Protein AF-A0A820IQJ7-F1 (afdb_monomer)

Nearest PDB structures (foldseek):
  6wge-assembly1_E  TM=1.404E-01  e=7.363E+00  Homo sapiens

Secondary structure (DSSP, 8-state):
-------------------------HHHHHHHHHHHHHHGGGSHHHHHHHHTTTS---------HHHHHHHHHHHHHHHSS-S---HHHHHHHHHHHHHHHHH-SSEE---SS---TTPPPS-HHHHHHHHHHHHHHHHHH-HHHHTSHHHHHHHHHHHHHHHHHHHTEESSHHHHHHHHHH-HHHHHHHHHHHHTT-

Sequence (198 aa):
MGQNESTTHKNNVIDKSNNNSMDLSPQFYERKLLKRCEHVDFDIDAWYKILQSQTFHTEFISISPTIARAFVNYYQTRYNSKNFLTFNDLKSIQSIQDQLKEQINGSFIRLSSRSPKDGQPLDLETLKKFYYQQLNLLKTNYPNEYDTINGKANIEMTAYCYGQFHSLKVTNEFEALNLILSSERIFLDLLDALYCQE

Solvent-accessible surface area (backbone atoms only — not comparable to full-atom values): 11525 Å² total; per-residue (Å²): 141,82,86,82,84,83,80,82,83,80,81,80,80,78,84,79,81,77,79,74,72,75,81,72,53,71,69,57,50,52,53,52,48,52,56,47,64,77,45,47,76,71,17,47,81,63,42,40,85,78,41,50,92,81,49,76,90,80,87,87,81,89,78,49,72,68,37,42,49,26,47,43,36,46,35,29,35,75,76,64,77,36,76,73,80,47,74,66,31,53,52,38,52,49,56,49,39,59,58,33,55,81,70,43,68,67,36,76,71,61,58,58,83,50,54,41,83,70,24,51,52,76,61,57,64,61,29,49,50,43,18,53,54,43,36,51,53,48,45,72,78,37,49,76,45,46,75,36,76,67,38,32,54,52,46,52,50,51,13,44,52,53,9,48,58,64,50,51,56,22,63,40,28,64,44,47,49,41,20,51,54,50,7,63,66,44,41,53,52,41,52,56,52,54,63,73,71,115

pLDDT: mean 89.23, std 17.2, range [38.31, 98.62]

Structure (mmCIF, N/CA/C/O backbone):
data_AF-A0A820IQJ7-F1
#
_entry.id   AF-A0A820IQJ7-F1
#
loop_
_atom_site.group_PDB
_atom_site.id
_atom_site.type_symbol
_atom_site.label_atom_id
_atom_site.label_alt_id
_atom_site.label_comp_id
_atom_site.label_asym_id
_atom_site.label_entity_id
_atom_site.label_seq_id
_atom_site.pdbx_PDB_ins_code
_atom_site.Cartn_x
_atom_site.Cartn_y
_atom_site.Cartn_z
_atom_site.occupancy
_atom_site.B_iso_or_equiv
_atom_site.auth_seq_id
_atom_site.auth_comp_id
_atom_site.auth_asym_id
_atom_site.auth_atom_id
_atom_site.pdbx_PDB_model_num
ATOM 1 N N . MET A 1 1 ? 34.224 41.058 52.870 1.00 45.69 1 MET A N 1
ATOM 2 C CA . MET A 1 1 ? 34.021 41.424 51.452 1.00 45.69 1 MET A CA 1
ATOM 3 C C . MET A 1 1 ? 33.956 40.135 50.658 1.00 45.69 1 MET A C 1
ATOM 5 O O . MET A 1 1 ? 34.881 39.346 50.770 1.00 45.69 1 MET A O 1
ATOM 9 N N . GLY A 1 2 ? 32.848 39.894 49.964 1.00 43.50 2 GLY A N 1
ATOM 10 C CA . GLY A 1 2 ? 32.584 38.648 49.242 1.00 43.50 2 GLY A CA 1
ATOM 11 C C . GLY A 1 2 ? 31.087 38.365 49.220 1.00 43.50 2 GLY A C 1
ATOM 12 O O . GLY A 1 2 ? 30.612 37.507 49.954 1.00 43.50 2 GLY A O 1
ATOM 13 N N . GLN A 1 3 ? 30.339 39.181 48.474 1.00 39.41 3 GLN A N 1
ATOM 14 C CA . GLN A 1 3 ? 28.920 38.959 48.207 1.00 39.41 3 GLN A CA 1
ATOM 15 C C . GLN A 1 3 ? 28.802 37.855 47.150 1.00 39.41 3 GLN A C 1
ATOM 17 O O . GLN A 1 3 ? 29.336 38.005 46.056 1.00 39.41 3 GLN A O 1
ATOM 22 N N . ASN A 1 4 ? 28.129 36.754 47.489 1.00 41.88 4 ASN A N 1
ATOM 23 C CA . ASN A 1 4 ? 27.710 35.736 46.528 1.00 41.88 4 ASN A CA 1
ATOM 24 C C . ASN A 1 4 ? 26.279 36.060 46.093 1.00 41.88 4 ASN A C 1
ATOM 26 O O . ASN A 1 4 ? 25.346 35.985 46.893 1.00 41.88 4 ASN A O 1
ATOM 30 N N . GLU A 1 5 ? 26.129 36.449 44.831 1.00 41.03 5 GLU A N 1
ATOM 31 C CA . GLU A 1 5 ? 24.845 36.710 44.189 1.00 41.03 5 GLU A 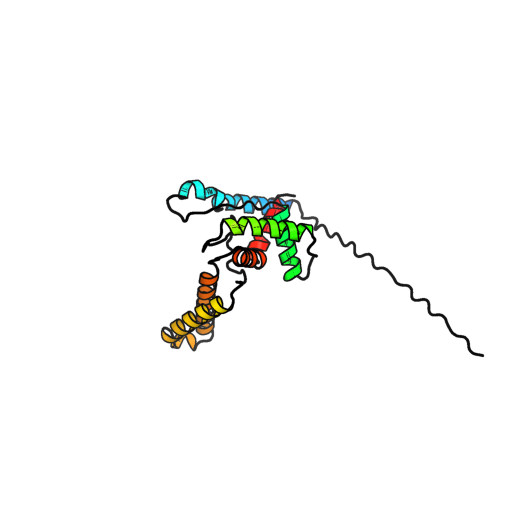CA 1
ATOM 32 C C . GLU A 1 5 ? 24.140 35.388 43.859 1.00 41.03 5 GLU A C 1
ATOM 34 O O . GLU A 1 5 ? 24.650 34.542 43.126 1.00 41.03 5 GLU A O 1
ATOM 39 N N . SER A 1 6 ? 22.947 35.217 44.426 1.00 41.31 6 SER A N 1
ATOM 40 C CA . SER A 1 6 ? 22.040 34.104 44.155 1.00 41.31 6 SER A CA 1
ATOM 41 C C . SER A 1 6 ? 21.248 34.398 42.881 1.00 41.31 6 SER A C 1
ATOM 43 O O . SER A 1 6 ? 20.397 35.289 42.855 1.00 41.31 6 SER A O 1
ATOM 45 N N . THR A 1 7 ? 21.543 33.673 41.802 1.00 43.09 7 THR A N 1
ATOM 46 C CA . THR A 1 7 ? 20.843 33.797 40.518 1.00 43.09 7 THR A CA 1
ATOM 47 C C . THR A 1 7 ? 19.664 32.825 40.475 1.00 43.09 7 THR A C 1
ATOM 49 O O . THR A 1 7 ? 19.810 31.620 40.288 1.00 43.09 7 THR A O 1
ATOM 52 N N . THR A 1 8 ? 18.462 33.361 40.669 1.00 40.81 8 THR A N 1
ATOM 53 C CA . THR A 1 8 ? 17.195 32.623 40.589 1.00 40.81 8 THR A CA 1
ATOM 54 C C . THR A 1 8 ? 16.856 32.303 39.127 1.00 40.81 8 THR A C 1
ATOM 56 O O . THR A 1 8 ? 16.407 33.175 38.382 1.00 40.81 8 THR A O 1
ATOM 59 N N . HIS A 1 9 ? 17.039 31.050 38.700 1.00 41.47 9 HIS A N 1
ATOM 60 C CA . HIS A 1 9 ? 16.531 30.565 37.415 1.00 41.47 9 HIS A CA 1
ATOM 61 C C . HIS A 1 9 ? 15.006 30.391 37.477 1.00 41.47 9 HIS A C 1
ATOM 63 O O . HIS A 1 9 ? 14.487 29.454 38.082 1.00 41.47 9 HIS A O 1
ATOM 69 N N . LYS A 1 10 ? 14.275 31.306 36.831 1.00 42.72 10 LYS A N 1
ATOM 70 C CA . LYS A 1 10 ? 12.849 31.136 36.527 1.00 42.72 10 LYS A CA 1
ATOM 71 C C . LYS A 1 10 ? 12.706 30.159 35.358 1.00 42.72 10 LYS A C 1
ATOM 73 O O . LYS A 1 10 ? 12.925 30.531 34.208 1.00 42.72 10 LYS A O 1
ATOM 78 N N . ASN A 1 11 ? 12.324 28.922 35.660 1.00 40.00 11 ASN A N 1
ATOM 79 C CA . ASN A 1 11 ? 11.867 27.962 34.660 1.00 40.00 11 ASN A CA 1
ATOM 80 C C . ASN A 1 11 ? 10.459 28.356 34.200 1.00 40.00 11 ASN A C 1
ATOM 82 O O . ASN A 1 11 ? 9.473 28.087 34.883 1.00 40.00 11 ASN A O 1
ATOM 86 N N . ASN A 1 12 ? 10.374 29.006 33.039 1.00 38.78 12 ASN A N 1
ATOM 87 C CA . ASN A 1 12 ? 9.120 29.162 32.313 1.00 38.78 12 ASN A CA 1
ATOM 88 C C . ASN A 1 12 ? 8.728 27.801 31.729 1.00 38.78 12 ASN A C 1
ATOM 90 O O . ASN A 1 12 ? 9.296 27.348 30.735 1.00 38.78 12 ASN A O 1
ATOM 94 N N . VAL A 1 13 ? 7.754 27.154 32.363 1.00 42.81 13 VAL A N 1
ATOM 95 C CA . VAL A 1 13 ? 7.026 26.023 31.791 1.00 42.81 13 VAL A CA 1
ATOM 96 C C . VAL A 1 13 ? 6.211 26.571 30.621 1.00 42.81 13 VAL A C 1
ATOM 98 O O . VAL A 1 13 ? 5.221 27.271 30.810 1.00 42.81 13 VAL A O 1
ATOM 101 N N . ILE A 1 14 ? 6.684 26.315 29.403 1.00 42.78 14 ILE A N 1
ATOM 102 C CA . ILE A 1 14 ? 5.935 26.591 28.179 1.00 42.78 14 ILE A CA 1
ATOM 103 C C . ILE A 1 14 ? 4.888 25.486 28.055 1.00 42.78 14 ILE A C 1
ATOM 105 O O . ILE A 1 14 ? 5.199 24.354 27.683 1.00 42.78 14 ILE A O 1
ATOM 109 N N . ASP A 1 15 ? 3.654 25.839 28.385 1.00 43.22 15 ASP A N 1
ATOM 110 C CA . ASP A 1 15 ? 2.466 25.030 28.161 1.00 43.22 15 ASP A CA 1
ATOM 111 C C . ASP A 1 15 ? 2.199 24.955 26.644 1.00 43.22 15 ASP A C 1
ATOM 113 O O . ASP A 1 15 ? 1.773 25.923 26.013 1.00 43.22 15 ASP A O 1
ATOM 117 N N . LYS A 1 16 ? 2.561 23.829 26.015 1.00 43.44 16 LYS A N 1
ATOM 118 C CA . LYS A 1 16 ? 2.297 23.533 24.595 1.00 43.44 16 LYS A CA 1
ATOM 119 C C . LYS A 1 16 ? 1.096 22.597 24.479 1.00 43.44 16 LYS A C 1
ATOM 121 O O . LYS A 1 16 ? 1.216 21.475 23.998 1.00 43.44 16 LYS A O 1
ATOM 126 N N . SER A 1 17 ? -0.077 23.079 24.863 1.00 43.38 17 SER A N 1
ATOM 127 C CA . SER A 1 17 ? -1.359 22.499 24.452 1.00 43.38 17 SER A CA 1
ATOM 128 C C . SER A 1 17 ? -1.831 23.160 23.150 1.00 43.38 17 SER A C 1
ATOM 130 O O . SER A 1 17 ? -2.859 23.823 23.083 1.00 43.38 17 SER A O 1
ATOM 132 N N . ASN A 1 18 ? -1.057 22.982 22.072 1.00 38.31 18 ASN A N 1
ATOM 133 C CA . ASN A 1 18 ? -1.479 23.367 20.722 1.00 38.31 18 ASN A CA 1
ATOM 134 C C . ASN A 1 18 ? -2.433 22.294 20.167 1.00 38.31 18 ASN A C 1
ATOM 136 O O . ASN A 1 18 ? -2.079 21.512 19.285 1.00 38.31 18 ASN A O 1
ATOM 140 N N . ASN A 1 19 ? -3.657 22.261 20.696 1.00 41.72 19 ASN A N 1
ATOM 141 C CA . ASN A 1 19 ? -4.787 21.609 20.042 1.00 41.72 19 ASN A CA 1
ATOM 142 C C . ASN A 1 19 ? -5.219 22.478 18.854 1.00 41.72 19 ASN A C 1
ATOM 144 O O . ASN A 1 19 ? -6.221 23.181 18.906 1.00 41.72 19 ASN A O 1
ATOM 148 N N . ASN A 1 20 ? -4.434 22.440 17.776 1.00 40.97 20 ASN A N 1
ATOM 149 C CA . ASN A 1 20 ? -4.888 22.889 16.465 1.00 40.97 20 ASN A CA 1
ATOM 150 C C . ASN A 1 20 ? -5.888 21.848 15.948 1.00 40.97 20 ASN A C 1
ATOM 152 O O . ASN A 1 20 ? -5.532 20.984 15.146 1.00 40.97 20 ASN A O 1
ATOM 156 N N . SER A 1 21 ? -7.141 21.918 16.402 1.00 50.41 21 SER A N 1
ATOM 157 C CA . SER A 1 21 ? -8.235 21.445 15.562 1.00 50.41 21 SER A CA 1
ATOM 158 C C . SER A 1 21 ? -8.204 22.336 14.325 1.00 50.41 21 SER A C 1
ATOM 160 O O . SER A 1 21 ? -8.546 23.516 14.401 1.00 50.41 21 SER A O 1
ATOM 162 N N . MET A 1 22 ? -7.671 21.825 13.213 1.00 55.81 22 MET A N 1
ATOM 163 C CA . MET A 1 22 ? -7.866 22.471 11.920 1.00 55.81 22 MET A CA 1
ATOM 164 C C . MET A 1 22 ? -9.374 22.573 11.735 1.00 55.81 22 MET A C 1
ATOM 166 O O . MET A 1 22 ? -10.025 21.558 11.512 1.00 55.81 22 MET A O 1
ATOM 170 N N . ASP A 1 23 ? -9.916 23.774 11.900 1.00 62.06 23 ASP A N 1
ATOM 171 C CA . ASP A 1 23 ? -11.323 24.059 11.668 1.00 62.06 23 ASP A CA 1
ATOM 172 C C . ASP A 1 23 ? -11.534 23.969 10.150 1.00 62.06 23 ASP A C 1
ATOM 174 O O . ASP A 1 23 ? -11.292 24.914 9.392 1.00 62.06 23 ASP A O 1
ATOM 178 N N . LEU A 1 24 ? -11.785 22.747 9.674 1.00 77.12 24 LEU A N 1
ATOM 179 C CA . LEU A 1 24 ? -11.974 22.460 8.260 1.00 77.12 24 LEU A CA 1
ATOM 180 C C . LEU A 1 24 ? -13.272 23.137 7.832 1.00 77.12 24 LEU A C 1
ATOM 182 O O . LEU A 1 24 ? -14.322 22.922 8.431 1.00 77.12 24 LEU A O 1
ATOM 186 N N . SER A 1 25 ? -13.213 23.965 6.787 1.00 85.56 25 SER A N 1
ATOM 187 C CA . SER A 1 25 ? -14.412 24.671 6.347 1.00 85.56 25 SER A CA 1
ATOM 188 C C . SER A 1 25 ? -15.483 23.671 5.874 1.00 85.56 25 SER A C 1
ATOM 190 O O . SER A 1 25 ? -15.136 22.658 5.257 1.00 85.56 25 SER A O 1
ATOM 192 N N . PRO A 1 26 ? -16.785 23.948 6.072 1.00 85.56 26 PRO A N 1
ATOM 193 C CA . PRO A 1 26 ? -17.858 23.071 5.597 1.00 85.56 26 PRO A CA 1
ATOM 194 C C . PRO A 1 26 ? -17.746 22.715 4.105 1.00 85.56 26 PRO A C 1
ATOM 196 O O . PRO A 1 26 ? -17.993 21.577 3.711 1.00 85.56 26 PRO A O 1
ATOM 199 N N . GLN A 1 27 ? -17.272 23.653 3.274 1.00 87.69 27 GLN A N 1
ATOM 200 C CA . GLN A 1 27 ? -17.064 23.415 1.840 1.00 87.69 27 GLN A CA 1
ATOM 201 C C . GLN A 1 27 ? -15.962 22.381 1.563 1.00 87.69 27 GLN A C 1
ATOM 203 O O . GLN A 1 27 ? -16.016 21.663 0.564 1.00 87.69 27 GLN A O 1
ATOM 208 N N . PHE A 1 28 ? -14.938 22.299 2.419 1.00 86.94 28 PHE A N 1
ATOM 209 C CA . PHE A 1 28 ? -13.894 21.286 2.287 1.00 86.94 28 PHE A CA 1
ATOM 210 C C . PHE A 1 28 ? -14.455 19.884 2.540 1.00 86.94 28 PHE A C 1
ATOM 212 O O . PHE A 1 28 ? -14.173 18.972 1.757 1.00 86.94 28 PHE A O 1
ATOM 219 N N . TYR A 1 29 ? -15.255 19.734 3.599 1.00 85.38 29 TYR A N 1
ATOM 220 C CA . TYR A 1 29 ? -15.897 18.474 3.966 1.00 85.38 29 TYR A CA 1
ATOM 221 C C . TYR A 1 29 ? -16.863 17.995 2.878 1.00 85.38 29 TYR A C 1
ATOM 223 O O . TYR A 1 29 ? -16.741 16.871 2.393 1.00 85.38 29 TYR A O 1
ATOM 231 N N . GLU A 1 30 ? -17.741 18.878 2.398 1.00 88.50 30 GLU A N 1
ATOM 23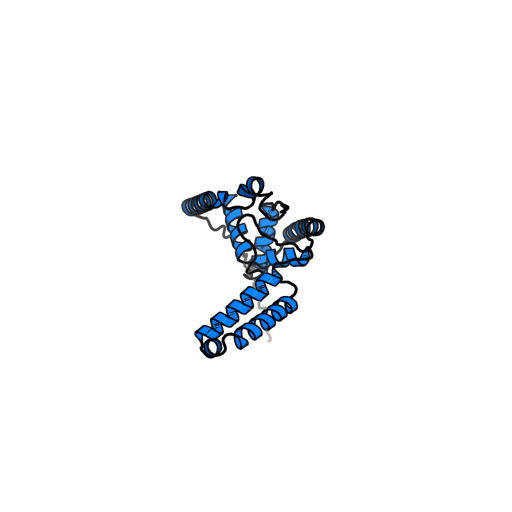2 C CA . GLU A 1 30 ? -18.681 18.567 1.317 1.00 88.50 30 GLU A CA 1
ATOM 233 C C . GLU A 1 30 ? -17.951 18.102 0.048 1.00 88.50 30 GLU A C 1
ATOM 235 O O . GLU A 1 30 ? -18.291 17.074 -0.537 1.00 88.50 30 GLU A O 1
ATOM 240 N N . ARG A 1 31 ? -16.860 18.783 -0.332 1.00 89.12 31 ARG A N 1
ATOM 241 C CA . ARG A 1 31 ? -16.033 18.372 -1.476 1.00 89.12 31 ARG A CA 1
ATOM 242 C C . ARG A 1 31 ? -15.405 16.988 -1.282 1.00 89.12 31 ARG A C 1
ATOM 244 O O . ARG A 1 31 ? -15.258 16.245 -2.252 1.00 89.12 31 ARG A O 1
ATOM 251 N N . LYS A 1 32 ? -14.984 16.645 -0.060 1.00 87.31 32 LYS A N 1
ATOM 252 C CA . LYS A 1 32 ? -14.408 15.327 0.256 1.00 87.31 32 LYS A CA 1
ATOM 253 C C . LYS A 1 32 ? -15.461 14.226 0.180 1.00 87.31 32 LYS A C 1
ATOM 255 O O . LYS A 1 32 ? -15.191 13.201 -0.447 1.00 87.31 32 LYS A O 1
ATOM 260 N N . LEU A 1 33 ? -16.652 14.470 0.724 1.00 87.94 33 LEU A N 1
ATOM 261 C CA . LEU A 1 33 ? -17.782 13.551 0.620 1.00 87.94 33 LEU A CA 1
ATOM 262 C C . LEU A 1 33 ? -18.193 13.312 -0.832 1.00 87.94 33 LEU A C 1
ATOM 264 O O . LEU A 1 33 ? -18.257 12.159 -1.247 1.00 87.94 33 LEU A O 1
ATOM 268 N N . LEU A 1 34 ? -18.387 14.373 -1.624 1.00 90.69 34 LEU A N 1
ATOM 269 C CA . LEU A 1 34 ? -18.754 14.256 -3.040 1.00 90.69 34 LEU A CA 1
ATOM 270 C C . LEU A 1 34 ? -17.743 13.408 -3.812 1.00 90.69 34 LEU A C 1
ATOM 272 O O . LEU A 1 34 ? -18.118 12.455 -4.491 1.00 90.69 34 LEU A O 1
ATOM 276 N N . LYS A 1 35 ? -16.447 13.681 -3.622 1.00 88.31 35 LYS A N 1
ATOM 277 C CA . LYS A 1 35 ? -15.388 12.885 -4.245 1.00 88.31 35 LYS A CA 1
ATOM 278 C C . LYS A 1 35 ? -15.449 11.415 -3.819 1.00 88.31 35 LYS A C 1
ATOM 280 O O . LYS A 1 35 ? -15.205 10.544 -4.645 1.00 88.31 35 LYS A O 1
ATOM 285 N N . ARG A 1 36 ? -15.751 11.110 -2.554 1.00 86.75 36 ARG A N 1
ATOM 286 C CA . ARG A 1 36 ? -15.890 9.720 -2.088 1.00 86.75 36 ARG A CA 1
ATOM 287 C C . ARG A 1 36 ? -17.109 9.041 -2.716 1.00 86.75 36 ARG A C 1
ATOM 289 O O . ARG A 1 36 ? -16.992 7.907 -3.168 1.00 86.75 36 ARG A O 1
ATOM 296 N N . CYS A 1 37 ? -18.238 9.743 -2.808 1.00 89.38 37 CYS A N 1
ATOM 297 C CA . CYS A 1 37 ? -19.448 9.251 -3.465 1.00 89.38 37 CYS A CA 1
ATOM 298 C C . CYS A 1 37 ? -19.216 8.921 -4.945 1.00 89.38 37 CYS A C 1
ATOM 300 O O . CYS A 1 37 ? -19.697 7.897 -5.407 1.00 89.38 37 CYS A O 1
ATOM 302 N N . GLU A 1 38 ? -18.430 9.722 -5.670 1.00 92.12 38 GLU A N 1
ATOM 303 C CA . GLU A 1 38 ? -18.075 9.446 -7.074 1.00 92.12 38 GLU A CA 1
ATOM 304 C C . GLU A 1 38 ? -17.266 8.151 -7.263 1.00 92.12 38 GLU A C 1
ATOM 306 O O . GLU A 1 38 ? -17.244 7.598 -8.361 1.00 92.12 38 GLU A O 1
ATOM 311 N N . HIS A 1 39 ? -16.579 7.676 -6.218 1.00 90.38 39 HIS A N 1
ATOM 312 C CA . HIS A 1 39 ? -15.657 6.541 -6.310 1.00 90.38 39 HIS A CA 1
ATOM 313 C C . HIS A 1 39 ? -16.165 5.262 -5.630 1.00 90.38 39 HIS A C 1
ATOM 315 O O . HIS A 1 39 ? -15.523 4.223 -5.774 1.00 90.38 39 HIS A O 1
ATOM 321 N N . VAL A 1 40 ? -17.300 5.314 -4.923 1.00 91.69 40 VAL A N 1
ATOM 322 C CA . VAL A 1 40 ? -17.797 4.190 -4.108 1.00 91.69 40 VAL A CA 1
ATOM 323 C C . VAL A 1 40 ? -18.052 2.928 -4.935 1.00 91.69 40 VAL A C 1
ATOM 325 O O . VAL A 1 40 ? -17.762 1.827 -4.479 1.00 91.69 40 VAL A O 1
ATOM 328 N N . ASP A 1 41 ? -18.492 3.077 -6.186 1.00 94.00 41 ASP A N 1
ATOM 329 C CA . ASP A 1 41 ? -18.758 1.947 -7.086 1.00 94.00 41 ASP A CA 1
ATOM 330 C C . ASP A 1 41 ? -17.476 1.216 -7.532 1.00 94.00 41 ASP A C 1
ATOM 332 O O . ASP A 1 41 ? -17.533 0.084 -8.017 1.00 94.00 41 ASP A O 1
ATOM 336 N N . PHE A 1 42 ? -16.303 1.836 -7.353 1.00 93.75 42 PHE A N 1
ATOM 337 C CA . PHE A 1 42 ? -15.000 1.245 -7.677 1.00 93.75 42 PHE A CA 1
ATOM 338 C C . PHE A 1 42 ? -14.326 0.566 -6.475 1.00 93.75 42 PHE A C 1
ATOM 340 O O . PHE A 1 42 ? -13.318 -0.133 -6.654 1.00 93.75 42 PHE A O 1
ATOM 347 N N . ASP A 1 43 ? -14.872 0.730 -5.268 1.00 95.38 43 ASP A N 1
ATOM 348 C CA . ASP A 1 43 ? -14.390 0.031 -4.081 1.00 95.38 43 ASP A CA 1
ATOM 349 C C . ASP A 1 43 ? -14.669 -1.469 -4.201 1.00 95.38 43 ASP A C 1
ATOM 351 O O . ASP A 1 43 ? -15.733 -1.894 -4.654 1.00 95.38 43 ASP A O 1
ATOM 355 N N . ILE A 1 44 ? -13.707 -2.297 -3.780 1.00 96.56 44 ILE A N 1
ATOM 356 C CA . ILE A 1 44 ? -13.842 -3.760 -3.883 1.00 96.56 44 ILE A CA 1
ATOM 357 C C . ILE A 1 44 ? -15.089 -4.281 -3.163 1.00 96.56 44 ILE A C 1
ATOM 359 O O . ILE A 1 44 ? -15.739 -5.194 -3.662 1.00 96.56 44 ILE A O 1
ATOM 363 N N . ASP A 1 45 ? -15.487 -3.648 -2.062 1.00 94.44 45 ASP A N 1
ATOM 364 C CA . ASP A 1 45 ? -16.689 -4.010 -1.310 1.00 94.44 45 ASP A CA 1
ATOM 365 C C . ASP A 1 45 ? -17.979 -3.873 -2.140 1.00 94.44 45 ASP A C 1
ATOM 367 O O . ASP A 1 45 ? -18.929 -4.635 -1.936 1.00 94.44 45 ASP A O 1
ATOM 371 N N . ALA A 1 46 ? -18.013 -2.933 -3.094 1.00 95.88 46 ALA A N 1
ATOM 372 C CA . ALA A 1 46 ? -19.182 -2.659 -3.924 1.00 95.88 46 ALA A CA 1
ATOM 373 C C . ALA A 1 46 ? -19.368 -3.712 -5.026 1.00 95.88 46 ALA A C 1
ATOM 375 O O . ALA A 1 46 ? -20.480 -4.197 -5.244 1.00 95.88 46 ALA A O 1
ATOM 376 N N . TRP A 1 47 ? -18.284 -4.108 -5.703 1.00 96.81 47 TRP A N 1
ATOM 377 C CA . TRP A 1 47 ? -18.368 -5.005 -6.862 1.00 96.81 47 TRP A CA 1
ATOM 378 C C . TRP A 1 47 ? -18.009 -6.467 -6.567 1.00 96.81 47 TRP A C 1
ATOM 380 O O . TRP A 1 47 ? -18.371 -7.343 -7.360 1.00 96.81 47 TRP A O 1
ATOM 390 N N . TYR A 1 48 ? -17.342 -6.784 -5.449 1.00 97.88 48 TYR A N 1
ATOM 391 C CA . TYR A 1 48 ? -16.844 -8.143 -5.192 1.00 97.88 48 TYR A CA 1
ATOM 392 C C . TYR A 1 48 ? -17.961 -9.186 -5.176 1.00 97.88 48 TYR A C 1
ATOM 394 O O . TYR A 1 48 ? -17.838 -10.211 -5.836 1.00 97.88 48 TYR A O 1
ATOM 402 N N . LYS A 1 49 ? -19.098 -8.909 -4.524 1.00 96.75 49 LYS A N 1
ATOM 403 C CA . LYS A 1 49 ? -20.234 -9.854 -4.481 1.00 96.75 49 LYS A CA 1
ATOM 404 C C . LYS A 1 49 ? -20.758 -10.232 -5.872 1.00 96.75 49 LYS A C 1
ATOM 406 O O . LYS A 1 49 ? -21.241 -11.346 -6.051 1.00 96.75 49 LYS A O 1
ATOM 411 N N . ILE A 1 50 ? -20.661 -9.322 -6.843 1.00 97.88 50 ILE A N 1
ATOM 412 C CA . ILE A 1 50 ? -21.118 -9.532 -8.224 1.00 97.88 50 ILE A CA 1
ATOM 413 C C . ILE A 1 50 ? -20.072 -10.326 -9.017 1.00 97.88 50 ILE A C 1
ATOM 415 O O . ILE A 1 50 ? -20.423 -11.222 -9.782 1.00 97.88 50 ILE A O 1
ATOM 419 N N . LEU A 1 51 ? -18.787 -10.013 -8.823 1.00 97.69 51 LEU A N 1
ATOM 420 C CA . LEU A 1 51 ? -17.681 -10.551 -9.622 1.00 97.69 51 LEU A CA 1
ATOM 421 C C . LEU A 1 51 ? -16.883 -11.665 -8.931 1.00 97.69 51 LEU A C 1
ATOM 423 O O . LEU A 1 51 ? -15.882 -12.108 -9.486 1.00 97.69 51 LEU A O 1
ATOM 427 N N . GLN A 1 52 ? -17.300 -12.146 -7.755 1.00 97.75 52 GLN A N 1
ATOM 428 C CA . GLN A 1 52 ? -16.532 -13.111 -6.953 1.00 97.75 52 GLN A CA 1
ATOM 429 C C . GLN A 1 52 ? -16.166 -14.398 -7.712 1.00 97.75 52 GLN A C 1
ATOM 431 O O . GLN A 1 52 ? -15.132 -14.994 -7.440 1.00 97.75 52 GLN A O 1
ATOM 436 N N . SER A 1 53 ? -16.978 -14.820 -8.688 1.00 98.00 53 SER A N 1
ATOM 437 C CA . SER A 1 53 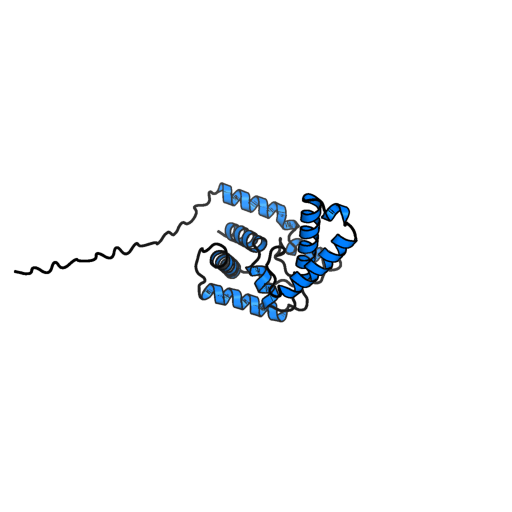? -16.705 -15.999 -9.525 1.00 98.00 53 SER A CA 1
ATOM 438 C C . SER A 1 53 ? -15.713 -15.742 -10.667 1.00 98.00 53 SER A C 1
ATOM 440 O O . SER A 1 53 ? -15.256 -16.691 -11.298 1.00 98.00 53 SER A O 1
ATOM 442 N N . GLN A 1 54 ? -15.397 -14.476 -10.950 1.00 98.00 54 GLN A N 1
ATOM 443 C CA . GLN A 1 54 ? -14.523 -14.026 -12.040 1.00 98.00 54 GLN A CA 1
ATOM 444 C C . GLN A 1 54 ? -13.256 -13.319 -11.535 1.00 98.00 54 GLN A C 1
ATOM 446 O O . GLN A 1 54 ? -12.458 -12.830 -12.330 1.00 98.00 54 GLN A O 1
ATOM 451 N N . THR A 1 55 ? -13.073 -13.237 -10.220 1.00 97.56 55 THR A N 1
ATOM 452 C CA . THR A 1 55 ? -11.950 -12.553 -9.575 1.00 97.56 55 THR A CA 1
ATOM 453 C C . THR A 1 55 ? -11.287 -13.466 -8.546 1.00 97.56 55 THR A C 1
ATOM 455 O O . THR A 1 55 ? -11.725 -14.592 -8.312 1.00 97.56 55 THR A O 1
ATOM 458 N N . PHE A 1 56 ? -10.200 -12.998 -7.941 1.00 95.81 56 PHE A N 1
ATOM 459 C CA . PHE A 1 56 ? -9.501 -13.741 -6.899 1.00 95.81 56 PHE A CA 1
ATOM 460 C C . PHE A 1 56 ? -10.341 -13.826 -5.625 1.00 95.81 56 PHE A C 1
ATOM 462 O O . PHE A 1 56 ? -10.984 -12.852 -5.227 1.00 95.81 56 PHE A O 1
ATOM 469 N N . HIS A 1 57 ? -10.279 -14.979 -4.955 1.00 96.44 57 HIS A N 1
ATOM 470 C CA . HIS A 1 57 ? -10.843 -15.129 -3.620 1.00 96.44 57 HIS A CA 1
ATOM 471 C C . HIS A 1 57 ? -10.285 -14.037 -2.696 1.00 96.44 57 HIS A C 1
ATOM 473 O O . HIS A 1 57 ? -9.074 -13.830 -2.632 1.00 96.44 57 HIS A O 1
ATOM 479 N N . THR A 1 58 ? -11.185 -13.316 -2.035 1.00 96.81 58 THR A N 1
ATOM 480 C CA . THR A 1 58 ? -10.884 -12.173 -1.176 1.00 96.81 58 THR A CA 1
ATOM 481 C C . THR A 1 58 ? -11.643 -12.320 0.138 1.00 96.81 58 THR A C 1
ATOM 483 O O . THR A 1 58 ? -12.856 -12.545 0.141 1.00 96.81 58 THR A O 1
ATOM 486 N N . GLU A 1 59 ? -10.921 -12.157 1.242 1.00 96.00 59 GLU A N 1
ATOM 487 C CA . GLU A 1 59 ? -11.466 -12.052 2.593 1.00 96.00 59 GLU A CA 1
ATOM 488 C C . GLU A 1 59 ? -11.393 -10.597 3.068 1.00 96.00 59 GLU A C 1
ATOM 490 O O . GLU A 1 59 ? -10.515 -9.836 2.655 1.00 96.00 59 GLU A O 1
ATOM 495 N N . PHE A 1 60 ? -12.339 -10.198 3.920 1.00 96.50 60 PHE A N 1
ATOM 496 C CA . PHE A 1 60 ? -12.476 -8.817 4.376 1.00 96.50 60 PHE A CA 1
ATOM 497 C C . PHE A 1 60 ? -12.247 -8.730 5.880 1.00 96.50 60 PHE A C 1
ATOM 499 O O . PHE A 1 60 ? -12.959 -9.356 6.664 1.00 96.50 60 PHE A O 1
ATOM 506 N N . ILE A 1 61 ? -11.296 -7.883 6.274 1.00 96.12 61 ILE A N 1
ATOM 507 C CA . ILE A 1 61 ? -11.070 -7.485 7.664 1.00 96.12 61 ILE A CA 1
ATOM 508 C C . ILE A 1 61 ? -11.580 -6.058 7.824 1.00 96.12 61 ILE A C 1
ATOM 510 O O . ILE A 1 61 ? -11.122 -5.138 7.144 1.00 96.12 61 ILE A O 1
ATOM 514 N N . SER A 1 62 ? -12.539 -5.857 8.726 1.00 95.38 62 SER A N 1
ATOM 515 C CA . SER A 1 62 ? -13.074 -4.522 8.987 1.00 95.38 62 SER A CA 1
ATOM 516 C C . SER A 1 62 ? -12.071 -3.660 9.753 1.00 95.38 62 SER A C 1
ATOM 518 O O . SER A 1 62 ? -11.594 -4.032 10.823 1.00 95.38 62 SER A O 1
ATOM 520 N N . ILE A 1 63 ? -11.810 -2.458 9.240 1.00 96.50 63 ILE A N 1
ATOM 521 C CA . ILE A 1 63 ? -11.019 -1.436 9.929 1.00 96.50 63 ILE A CA 1
ATOM 522 C C . ILE A 1 63 ? -11.978 -0.464 10.613 1.00 96.50 63 ILE A C 1
ATOM 524 O O . ILE A 1 63 ? -12.709 0.278 9.960 1.00 96.50 63 ILE A O 1
ATOM 528 N N . SER A 1 64 ? -11.974 -0.466 11.945 1.00 96.69 64 SER A N 1
ATOM 529 C CA . SER A 1 64 ? -12.755 0.491 12.731 1.00 96.69 64 SER A CA 1
ATOM 530 C C . SER A 1 64 ? -12.116 1.890 12.707 1.00 96.69 64 SER A C 1
ATOM 532 O O . SER A 1 64 ? -10.911 2.012 12.467 1.00 96.69 64 SER A O 1
ATOM 534 N N . PRO A 1 65 ? -12.868 2.956 13.039 1.00 96.94 65 PRO A N 1
ATOM 535 C CA . PRO A 1 65 ? -12.317 4.310 13.163 1.00 96.94 65 PRO A CA 1
ATOM 536 C C . PRO A 1 65 ? -11.120 4.396 14.118 1.00 96.94 65 PRO A C 1
ATOM 538 O O . PRO A 1 65 ? -10.152 5.112 13.866 1.00 96.94 65 PRO A O 1
ATOM 541 N N . THR A 1 66 ? -11.160 3.635 15.214 1.00 97.06 66 THR A N 1
ATOM 542 C CA . THR A 1 66 ? -10.076 3.574 16.203 1.00 97.06 66 THR A CA 1
ATOM 543 C C . THR A 1 66 ? -8.805 2.977 15.602 1.00 97.06 66 THR A C 1
ATOM 545 O O . THR A 1 66 ? -7.721 3.518 15.799 1.00 97.06 66 THR A O 1
ATOM 548 N N . ILE A 1 67 ? -8.937 1.904 14.819 1.00 98.12 67 ILE A N 1
ATOM 549 C CA . ILE A 1 67 ? -7.811 1.256 14.134 1.00 98.12 67 ILE A CA 1
ATOM 550 C C . ILE A 1 67 ? -7.254 2.169 13.037 1.00 98.12 67 ILE A C 1
ATOM 552 O O . ILE A 1 67 ? -6.044 2.371 12.967 1.00 98.12 67 ILE A O 1
ATOM 556 N N . ALA A 1 68 ? -8.125 2.774 12.223 1.00 97.81 68 ALA A N 1
ATOM 557 C CA . ALA A 1 68 ? -7.721 3.730 11.193 1.00 97.81 68 ALA A CA 1
ATOM 558 C C . ALA A 1 68 ? -6.914 4.892 11.793 1.00 97.81 68 ALA A C 1
ATOM 560 O O . ALA A 1 68 ? -5.855 5.252 11.277 1.00 97.81 68 ALA A O 1
ATOM 561 N N . ARG A 1 69 ? -7.369 5.436 12.928 1.00 97.69 69 ARG A N 1
ATOM 562 C CA . ARG A 1 69 ? -6.661 6.498 13.653 1.00 97.69 69 ARG A CA 1
ATOM 563 C C . ARG A 1 69 ? -5.315 6.028 14.205 1.00 97.69 69 ARG A C 1
ATOM 565 O O . ARG A 1 69 ? -4.341 6.763 14.081 1.00 97.69 69 ARG A O 1
ATOM 572 N N . ALA A 1 70 ? -5.224 4.800 14.715 1.00 98.25 70 ALA A N 1
ATOM 573 C CA . ALA A 1 70 ? -3.954 4.223 15.151 1.00 98.25 70 ALA A CA 1
ATOM 574 C C . ALA A 1 70 ? -2.937 4.096 14.000 1.00 98.25 70 ALA A C 1
ATOM 576 O O . ALA A 1 70 ? -1.761 4.413 14.180 1.00 98.25 70 ALA A O 1
ATOM 577 N N . PHE A 1 71 ? -3.380 3.701 12.801 1.00 98.25 71 PHE A N 1
ATOM 578 C CA . PHE A 1 71 ? -2.521 3.629 11.610 1.00 98.25 71 PHE A CA 1
ATOM 579 C C . PHE A 1 71 ? -2.047 5.018 11.165 1.00 98.25 71 PHE A C 1
ATOM 581 O O . PHE A 1 71 ? -0.865 5.211 10.881 1.00 98.25 71 PHE A O 1
ATOM 588 N N . VAL A 1 72 ? -2.950 6.003 11.163 1.00 98.00 72 VAL A N 1
ATOM 589 C CA . VAL A 1 72 ? -2.625 7.408 10.871 1.00 98.00 72 VAL A CA 1
ATOM 590 C C . VAL A 1 72 ? -1.600 7.954 11.868 1.00 98.00 72 VAL A C 1
ATOM 592 O O . VAL A 1 72 ? -0.597 8.536 11.449 1.00 98.00 72 VAL A O 1
ATOM 595 N N . ASN A 1 73 ? -1.801 7.709 13.166 1.00 97.88 73 ASN A N 1
ATOM 596 C CA . ASN A 1 73 ? -0.871 8.106 14.222 1.00 97.88 73 ASN A CA 1
ATOM 597 C C . ASN A 1 73 ? 0.499 7.445 14.036 1.00 97.88 73 ASN A C 1
ATOM 599 O O . ASN A 1 73 ? 1.516 8.132 14.110 1.00 97.88 73 ASN A O 1
ATOM 603 N N . TYR A 1 74 ? 0.540 6.144 13.723 1.00 98.19 74 TYR A N 1
ATOM 604 C CA . TYR A 1 74 ? 1.787 5.434 13.433 1.00 98.19 74 TYR A CA 1
ATOM 605 C C . TYR A 1 74 ? 2.559 6.092 12.292 1.00 98.19 74 TYR A C 1
ATOM 607 O O . TYR A 1 74 ? 3.733 6.431 12.458 1.00 98.19 74 TYR A O 1
ATOM 615 N N . TYR A 1 75 ? 1.899 6.316 11.152 1.00 98.19 75 TYR A N 1
ATOM 616 C CA . TYR A 1 75 ? 2.539 6.911 9.982 1.00 98.19 75 TYR A CA 1
ATOM 617 C C . TYR A 1 75 ? 3.074 8.314 10.302 1.00 98.19 75 TYR A C 1
ATOM 619 O O . TYR A 1 75 ? 4.219 8.649 9.991 1.00 98.19 75 TYR A O 1
ATOM 627 N N . GLN A 1 76 ? 2.274 9.130 10.993 1.00 97.25 76 GLN A N 1
ATOM 628 C CA . GLN A 1 76 ? 2.670 10.479 11.392 1.00 97.25 76 GLN A CA 1
ATOM 629 C C . GLN A 1 76 ? 3.863 10.480 12.351 1.00 97.25 76 GLN A C 1
ATOM 631 O O . GLN A 1 76 ? 4.789 11.270 12.148 1.00 97.25 76 GLN A O 1
ATOM 636 N N . THR A 1 77 ? 3.885 9.581 13.338 1.00 96.94 77 THR A N 1
ATOM 637 C CA . THR A 1 77 ? 5.004 9.456 14.279 1.00 96.94 77 THR A CA 1
ATOM 638 C C . THR A 1 77 ? 6.266 8.993 13.558 1.00 96.94 77 THR A C 1
ATOM 640 O O . THR A 1 77 ? 7.341 9.547 13.783 1.00 96.94 77 THR A O 1
ATOM 643 N N . ARG A 1 78 ? 6.151 8.009 12.659 1.00 96.69 78 ARG A N 1
ATOM 644 C CA . ARG A 1 78 ? 7.303 7.382 11.999 1.00 96.69 78 ARG A CA 1
ATOM 645 C C . ARG A 1 78 ? 7.922 8.222 10.882 1.00 96.69 78 ARG A C 1
ATOM 647 O O . ARG A 1 78 ? 9.150 8.206 10.752 1.00 96.69 78 ARG A O 1
ATOM 654 N N . TYR A 1 79 ? 7.099 8.880 10.065 1.00 96.62 79 TYR A N 1
ATOM 655 C CA . TYR A 1 79 ? 7.528 9.522 8.814 1.00 96.62 79 TYR A CA 1
ATOM 656 C C . TYR A 1 79 ? 7.389 11.045 8.824 1.00 96.62 79 TYR A C 1
ATOM 658 O O . TYR A 1 79 ? 8.165 11.725 8.157 1.00 96.62 79 TYR A O 1
ATOM 666 N N . ASN A 1 80 ? 6.459 11.594 9.610 1.00 94.56 80 ASN A N 1
ATOM 667 C CA . ASN A 1 80 ? 6.204 13.038 9.636 1.00 94.56 80 ASN A CA 1
ATOM 668 C C . ASN A 1 80 ? 6.743 13.720 10.900 1.00 94.56 80 ASN A C 1
ATOM 670 O O . ASN A 1 80 ? 6.606 14.938 11.024 1.00 94.56 80 ASN A O 1
ATOM 674 N N . SER A 1 81 ? 7.316 12.955 11.839 1.00 92.69 81 SER A N 1
ATOM 675 C CA . SER A 1 81 ? 7.751 13.432 13.160 1.00 92.69 81 SER A CA 1
ATOM 676 C C . SER A 1 81 ? 6.647 14.202 13.898 1.00 92.69 81 SER A C 1
ATOM 678 O O . SER A 1 81 ? 6.897 15.216 14.551 1.00 92.69 81 SER A O 1
ATOM 680 N N . LYS A 1 82 ? 5.399 13.744 13.745 1.00 87.25 82 LYS A N 1
ATOM 681 C CA . LYS A 1 82 ? 4.191 14.327 14.341 1.00 87.25 82 LYS A CA 1
ATOM 682 C C . LYS A 1 82 ? 3.478 13.279 15.184 1.00 87.25 82 LYS A C 1
ATOM 684 O O . LYS A 1 82 ? 3.497 12.108 14.835 1.00 87.25 82 LYS A O 1
ATOM 689 N N . ASN A 1 83 ? 2.776 13.721 16.224 1.00 86.94 83 ASN A N 1
ATOM 690 C CA . ASN A 1 83 ? 2.019 12.862 17.140 1.00 86.94 83 ASN A CA 1
ATOM 691 C C . ASN A 1 83 ? 2.883 11.836 17.891 1.00 86.94 83 ASN A C 1
ATOM 693 O O . ASN A 1 83 ? 4.062 11.630 17.598 1.00 86.94 83 ASN A O 1
ATOM 697 N N . PHE A 1 84 ? 2.280 11.204 18.893 1.00 92.00 84 PHE A N 1
ATOM 698 C CA . PHE A 1 84 ? 2.893 10.129 19.661 1.00 92.00 84 PHE A CA 1
ATOM 699 C C . PHE A 1 84 ? 1.979 8.915 19.622 1.00 92.00 84 PHE A C 1
ATOM 701 O O . PHE A 1 84 ? 0.763 9.052 19.756 1.00 92.00 84 PHE A O 1
ATOM 708 N N . LEU A 1 85 ? 2.574 7.733 19.487 1.00 95.81 85 LEU A N 1
ATOM 709 C CA . LEU A 1 85 ? 1.847 6.483 19.646 1.00 95.81 85 LEU A CA 1
ATOM 710 C C . LEU A 1 85 ? 1.462 6.292 21.109 1.00 95.81 85 LEU A C 1
ATOM 712 O O . LEU A 1 85 ? 2.314 6.248 21.998 1.00 95.81 85 LEU A O 1
ATOM 716 N N . THR A 1 86 ? 0.166 6.157 21.350 1.00 97.25 86 THR A N 1
ATOM 717 C CA . THR A 1 86 ? -0.377 5.809 22.657 1.00 97.25 86 THR A CA 1
ATOM 718 C C . THR A 1 86 ? -0.458 4.294 22.819 1.00 97.25 86 THR A C 1
ATOM 720 O O . THR A 1 86 ? -0.450 3.527 21.855 1.00 97.25 86 THR A O 1
ATOM 723 N N . PHE A 1 87 ? -0.620 3.835 24.057 1.00 97.75 87 PHE A N 1
ATOM 724 C CA . PHE A 1 87 ? -0.860 2.419 24.336 1.00 97.75 87 PHE A CA 1
ATOM 725 C C . PHE A 1 87 ? -2.128 1.873 23.650 1.00 97.75 87 PHE A C 1
ATOM 727 O O . PHE A 1 87 ? -2.171 0.706 23.263 1.00 97.75 87 PHE A O 1
ATOM 734 N N . ASN A 1 88 ? -3.148 2.715 23.457 1.00 98.00 88 ASN A N 1
ATOM 735 C CA . ASN A 1 88 ? -4.372 2.328 22.755 1.00 98.00 88 ASN A CA 1
ATOM 736 C C . ASN A 1 88 ? -4.147 2.167 21.246 1.00 98.00 88 ASN A C 1
ATOM 738 O O . ASN A 1 88 ? -4.731 1.261 20.647 1.00 98.00 88 ASN A O 1
ATOM 742 N N . ASP A 1 89 ? -3.276 2.986 20.645 1.00 98.06 89 ASP A N 1
ATOM 743 C CA . ASP A 1 89 ? -2.881 2.813 19.243 1.00 98.06 89 ASP A CA 1
ATOM 744 C C . ASP A 1 89 ? -2.173 1.467 19.062 1.00 98.06 89 ASP A C 1
ATOM 746 O O . ASP A 1 89 ? -2.541 0.684 18.188 1.00 98.06 89 ASP A O 1
ATOM 750 N N . LEU A 1 90 ? -1.225 1.147 19.952 1.00 98.12 90 LEU A N 1
ATOM 751 C CA . LEU A 1 90 ? -0.494 -0.125 19.923 1.00 98.12 90 LEU A CA 1
ATOM 752 C C . LEU A 1 90 ? -1.432 -1.330 20.065 1.00 98.12 90 LEU A C 1
ATOM 754 O O . LEU A 1 90 ? -1.320 -2.285 19.302 1.00 98.12 90 LEU A O 1
ATOM 758 N N . LYS A 1 91 ? -2.400 -1.273 20.990 1.00 98.31 91 LYS A N 1
ATOM 759 C CA . LYS A 1 91 ? -3.429 -2.317 21.132 1.00 98.31 91 LYS A CA 1
ATOM 760 C C . LYS A 1 91 ? -4.281 -2.482 19.874 1.00 98.31 91 LYS A C 1
ATOM 762 O O . LYS A 1 91 ? -4.593 -3.607 19.496 1.00 98.31 91 LYS A O 1
ATOM 767 N N . SER A 1 92 ? -4.656 -1.377 19.233 1.00 98.31 92 SER A N 1
ATOM 768 C CA . SER A 1 92 ? -5.476 -1.401 18.016 1.00 98.31 92 SER A CA 1
ATOM 769 C C . SER A 1 92 ? -4.709 -2.005 16.838 1.00 98.31 92 SER A C 1
ATOM 771 O O . SER A 1 92 ? -5.255 -2.820 16.099 1.00 98.31 92 SER A O 1
ATOM 773 N N . ILE A 1 93 ? -3.425 -1.658 16.704 1.00 98.19 93 ILE A N 1
ATOM 774 C CA . ILE A 1 93 ? -2.526 -2.230 15.697 1.00 98.19 93 ILE A CA 1
ATOM 775 C C . ILE A 1 93 ? -2.331 -3.733 15.941 1.00 98.19 93 ILE A C 1
ATOM 777 O O . ILE A 1 93 ? -2.486 -4.520 15.009 1.00 98.19 93 ILE A O 1
ATOM 781 N N . GLN A 1 94 ? -2.076 -4.142 17.189 1.00 98.06 94 GLN A N 1
ATOM 782 C CA . GLN A 1 94 ? -1.938 -5.556 17.550 1.00 98.06 94 GLN A CA 1
ATOM 783 C C . GLN A 1 94 ? -3.212 -6.352 17.234 1.00 98.06 94 GLN A C 1
ATOM 785 O O . GLN A 1 94 ? -3.135 -7.444 16.687 1.00 98.06 94 GLN A O 1
ATOM 790 N N . SER A 1 95 ? -4.393 -5.787 17.495 1.00 97.50 95 SER A N 1
ATOM 791 C CA . SER A 1 95 ? -5.662 -6.456 17.188 1.00 97.50 95 SER A CA 1
ATOM 792 C C . SER A 1 95 ? -5.864 -6.722 15.689 1.00 97.50 95 SER A C 1
ATOM 794 O O . SER A 1 95 ? -6.484 -7.727 15.340 1.00 97.50 95 SER A O 1
ATOM 796 N N . ILE A 1 96 ? -5.356 -5.864 14.795 1.00 97.56 96 ILE A N 1
ATOM 797 C CA . ILE A 1 96 ? -5.344 -6.163 13.352 1.00 97.56 96 ILE A CA 1
ATOM 798 C C . ILE A 1 96 ? -4.296 -7.215 13.013 1.00 97.56 96 ILE A C 1
ATOM 800 O O . ILE A 1 96 ? -4.573 -8.097 12.206 1.00 97.56 96 ILE A O 1
ATOM 804 N N . GLN A 1 97 ? -3.111 -7.142 13.620 1.00 97.69 97 GLN A N 1
ATOM 805 C CA . GLN A 1 97 ? -2.075 -8.152 13.420 1.00 97.69 97 GLN A CA 1
ATOM 806 C C . GLN A 1 97 ? -2.604 -9.561 13.733 1.00 97.69 97 GLN A C 1
ATOM 808 O O . GLN A 1 97 ? -2.397 -10.482 12.945 1.00 97.69 97 GLN A O 1
ATOM 813 N N . ASP A 1 98 ? -3.332 -9.711 14.840 1.00 97.12 98 ASP A N 1
ATOM 814 C CA . ASP A 1 98 ? -3.903 -10.992 15.260 1.00 97.12 98 ASP A CA 1
ATOM 815 C C . ASP A 1 98 ? -4.955 -11.506 14.259 1.00 97.12 98 ASP A C 1
ATOM 817 O O . ASP A 1 98 ? -4.959 -12.689 13.935 1.00 97.12 98 ASP A O 1
ATOM 821 N N . GLN A 1 99 ? -5.788 -10.620 13.695 1.00 96.44 99 GLN A N 1
ATOM 822 C CA . GLN A 1 99 ? -6.752 -10.982 12.642 1.00 96.44 99 GLN A CA 1
ATOM 823 C C . GLN A 1 99 ? -6.063 -11.382 11.329 1.00 96.44 99 GLN A C 1
ATOM 825 O O . GLN A 1 99 ? -6.475 -12.336 10.674 1.00 96.44 99 GLN A O 1
ATOM 830 N N . LEU A 1 100 ? -4.990 -10.681 10.946 1.00 96.75 100 LEU A N 1
ATOM 831 C CA . LEU A 1 100 ? -4.211 -11.008 9.747 1.00 96.75 100 LEU A CA 1
ATOM 832 C C . LEU A 1 100 ? -3.549 -12.383 9.859 1.00 96.75 100 LEU A C 1
ATOM 834 O O . LEU A 1 100 ? -3.462 -13.106 8.870 1.00 96.75 100 LEU A O 1
ATOM 838 N N . LYS A 1 101 ? -3.102 -12.764 11.057 1.00 96.31 101 LYS A N 1
ATOM 839 C CA . LYS A 1 101 ? -2.420 -14.039 11.292 1.00 96.31 101 LYS A CA 1
ATOM 840 C C . LYS A 1 101 ? -3.253 -15.254 10.875 1.00 96.31 101 LYS A C 1
ATOM 842 O O . LYS A 1 101 ? -2.693 -16.258 10.447 1.00 96.31 101 LYS A O 1
ATOM 847 N N . GLU A 1 102 ? -4.573 -15.163 10.987 1.00 92.12 102 GLU A N 1
ATOM 848 C CA . GLU A 1 102 ? -5.490 -16.250 10.631 1.00 92.12 102 GLU A CA 1
ATOM 849 C C . GLU A 1 102 ? -5.781 -16.322 9.121 1.00 92.12 102 GLU A C 1
ATOM 851 O O . GLU A 1 102 ? -6.190 -17.374 8.636 1.00 92.12 102 GLU A O 1
ATOM 856 N N . GLN A 1 103 ? -5.541 -15.235 8.374 1.00 92.12 103 GLN A N 1
ATOM 857 C CA . GLN A 1 103 ? -5.975 -15.082 6.975 1.00 92.12 103 GLN A CA 1
ATOM 858 C C . GLN A 1 103 ? -4.826 -15.007 5.956 1.00 92.12 103 GLN A C 1
ATOM 860 O O . GLN A 1 103 ? -5.030 -15.207 4.756 1.00 92.12 103 GLN A O 1
ATOM 865 N N . ILE A 1 104 ? -3.601 -14.689 6.386 1.00 94.19 104 ILE A N 1
ATOM 866 C CA . ILE A 1 104 ? -2.481 -14.501 5.458 1.00 94.19 104 ILE A CA 1
ATOM 867 C C . ILE A 1 104 ? -1.828 -15.839 5.100 1.00 94.19 104 ILE A C 1
ATOM 869 O O . ILE A 1 104 ? -1.222 -16.506 5.934 1.00 94.19 104 ILE A O 1
ATOM 873 N N . ASN A 1 105 ? -1.878 -16.185 3.811 1.00 91.25 105 ASN A N 1
ATOM 874 C CA . ASN A 1 105 ? -1.139 -17.304 3.234 1.00 91.25 105 ASN A CA 1
ATOM 875 C C . ASN A 1 105 ? -0.761 -17.007 1.774 1.00 91.25 105 ASN A C 1
ATOM 877 O O . ASN A 1 105 ? -1.430 -17.432 0.832 1.00 91.25 105 ASN A O 1
ATOM 881 N N . GLY A 1 106 ? 0.320 -16.247 1.574 1.00 94.31 106 GLY A N 1
ATOM 882 C CA . GLY A 1 106 ? 0.750 -15.850 0.231 1.00 94.31 106 GLY A CA 1
ATOM 883 C C . GLY A 1 106 ? -0.250 -14.912 -0.449 1.00 94.31 106 GLY A C 1
ATOM 884 O O . GLY A 1 106 ? -0.530 -15.073 -1.637 1.00 94.31 106 GLY A O 1
ATOM 885 N N . SER A 1 107 ? -0.776 -13.959 0.314 1.00 96.31 107 SER A N 1
ATOM 886 C CA . SER A 1 107 ? -1.884 -13.084 -0.059 1.00 96.31 107 SER A CA 1
ATOM 887 C C . SER A 1 107 ? -1.398 -11.761 -0.657 1.00 96.31 107 SER A C 1
ATOM 889 O O . SER A 1 107 ? -0.236 -11.373 -0.526 1.00 96.31 107 SER A O 1
ATOM 891 N N . PHE A 1 108 ? -2.317 -11.041 -1.298 1.00 96.69 108 PHE A N 1
ATOM 892 C CA . PHE A 1 108 ? -2.156 -9.636 -1.662 1.00 96.69 108 PHE A CA 1
ATOM 893 C C . PHE A 1 108 ? -3.112 -8.799 -0.816 1.00 96.69 108 PHE A C 1
ATOM 895 O O . PHE A 1 108 ? -4.297 -9.111 -0.732 1.00 96.69 108 PHE A O 1
ATOM 902 N N . ILE A 1 109 ? -2.602 -7.732 -0.207 1.00 96.88 109 ILE A N 1
ATOM 903 C CA . ILE A 1 109 ? -3.374 -6.880 0.700 1.00 96.88 109 ILE A CA 1
ATOM 904 C C . ILE A 1 109 ? -3.709 -5.530 0.066 1.00 96.88 109 ILE A C 1
ATOM 906 O O . ILE A 1 109 ? -2.916 -4.937 -0.670 1.00 96.88 109 ILE A O 1
ATOM 910 N N . ARG A 1 110 ? -4.901 -5.019 0.373 1.00 97.06 110 ARG A N 1
ATOM 911 C CA . ARG A 1 110 ? -5.365 -3.688 -0.026 1.00 97.06 110 ARG A CA 1
ATOM 912 C C . ARG A 1 110 ? -6.461 -3.200 0.916 1.00 97.06 110 ARG A C 1
ATOM 914 O O . ARG A 1 110 ? -7.109 -4.006 1.572 1.00 97.06 110 ARG A O 1
ATOM 921 N N . LEU A 1 111 ? -6.685 -1.891 0.926 1.00 96.56 111 LEU A N 1
ATOM 922 C CA . LEU A 1 111 ? -7.941 -1.309 1.390 1.00 96.56 111 LEU A CA 1
ATOM 923 C C . LEU A 1 111 ? -8.999 -1.357 0.277 1.00 96.56 111 LEU A C 1
ATOM 925 O O . LEU A 1 111 ? -8.723 -1.788 -0.853 1.00 96.56 111 LEU A O 1
ATOM 929 N N . SER A 1 112 ? -10.198 -0.864 0.590 1.00 94.19 112 SER A N 1
ATOM 930 C CA . SER A 1 112 ? -11.337 -0.806 -0.326 1.00 94.19 112 SER A CA 1
ATOM 931 C C . SER A 1 112 ? -10.965 -0.160 -1.665 1.00 94.19 112 SER A C 1
ATOM 933 O O . SER A 1 112 ? -11.168 -0.762 -2.722 1.00 94.19 112 SER A O 1
ATOM 935 N N . SER A 1 113 ? -10.278 0.986 -1.623 1.00 93.06 113 SER A N 1
ATOM 936 C CA . SER A 1 113 ? -9.965 1.796 -2.807 1.00 93.06 113 SER A CA 1
ATOM 937 C C . SER A 1 113 ? -8.529 1.601 -3.333 1.00 93.06 113 SER A C 1
ATOM 939 O O . SER A 1 113 ? -8.263 1.732 -4.532 1.00 93.06 113 SER A O 1
ATOM 941 N N . ARG A 1 114 ? -7.563 1.291 -2.451 1.00 93.75 114 ARG A N 1
ATOM 942 C CA . ARG A 1 114 ? -6.121 1.375 -2.748 1.00 93.75 114 ARG A CA 1
ATOM 943 C C . ARG A 1 114 ? -5.320 0.215 -2.176 1.00 93.75 114 ARG A C 1
ATOM 945 O O . ARG A 1 114 ? -5.529 -0.234 -1.059 1.00 93.75 114 ARG A O 1
ATOM 952 N N . SER A 1 115 ? -4.315 -0.204 -2.935 1.00 96.38 115 SER A N 1
ATOM 953 C CA . SER A 1 115 ? -3.261 -1.121 -2.491 1.00 96.38 1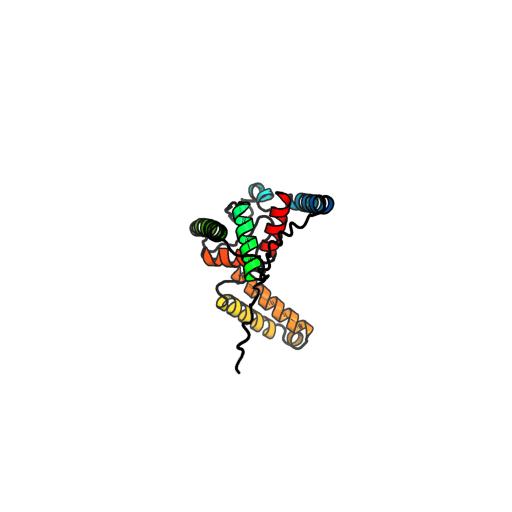15 SER A CA 1
ATOM 954 C C . SER A 1 115 ? -1.985 -0.363 -2.088 1.00 96.38 115 SER A C 1
ATOM 956 O O . SER A 1 115 ? -1.684 0.650 -2.738 1.00 96.38 115 SER A O 1
ATOM 958 N N . PRO A 1 116 ? -1.184 -0.882 -1.140 1.00 97.12 116 PRO A N 1
ATOM 959 C CA . PRO A 1 116 ? 0.039 -0.251 -0.635 1.00 97.12 116 PRO A CA 1
ATOM 960 C C . PRO A 1 116 ? 1.234 -0.411 -1.598 1.00 97.12 116 PRO A C 1
ATOM 962 O O . PRO A 1 116 ? 2.272 -0.948 -1.235 1.00 97.12 116 PRO A O 1
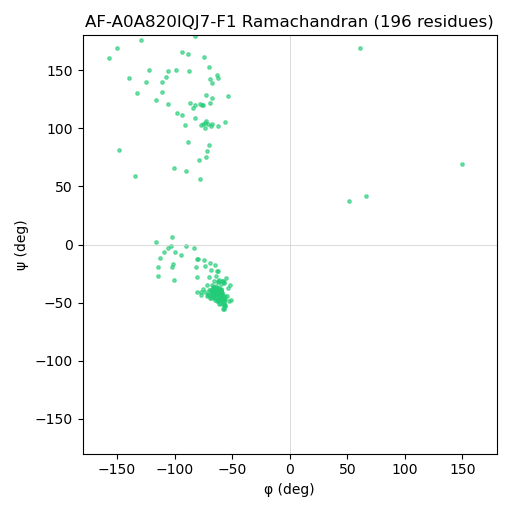ATOM 965 N N . LYS A 1 117 ? 1.103 0.028 -2.859 1.00 95.25 117 LYS A N 1
ATOM 966 C CA . LYS A 1 117 ? 2.149 -0.135 -3.904 1.00 95.25 117 LYS A CA 1
ATOM 967 C C . LYS A 1 117 ? 3.444 0.635 -3.623 1.00 95.25 117 LYS A C 1
ATOM 969 O O . LYS A 1 117 ? 4.457 0.391 -4.263 1.00 95.25 117 LYS A O 1
ATOM 974 N N . ASP A 1 118 ? 3.356 1.605 -2.732 1.00 95.50 118 ASP A N 1
ATOM 975 C CA . ASP A 1 118 ? 4.420 2.458 -2.213 1.00 95.50 118 ASP A CA 1
ATOM 976 C C . ASP A 1 118 ? 4.866 2.040 -0.802 1.00 95.50 118 ASP A C 1
ATOM 978 O O . ASP A 1 118 ? 5.764 2.663 -0.244 1.00 95.50 118 ASP A O 1
ATOM 982 N N . GLY A 1 119 ? 4.249 1.003 -0.223 1.00 96.38 119 GLY A N 1
ATOM 983 C CA . GLY A 1 119 ? 4.675 0.440 1.051 1.00 96.38 119 GLY A CA 1
ATOM 984 C C . GLY A 1 119 ? 6.090 -0.125 0.951 1.00 96.38 119 GLY A C 1
ATOM 985 O O . GLY A 1 119 ? 6.496 -0.687 -0.070 1.00 96.38 119 GLY A O 1
ATOM 986 N N . GLN A 1 120 ? 6.860 0.025 2.021 1.00 96.25 120 GLN A N 1
ATOM 987 C CA . GLN A 1 120 ? 8.195 -0.541 2.122 1.00 96.25 120 GLN A CA 1
ATOM 988 C C . GLN A 1 120 ? 8.076 -2.008 2.547 1.00 96.25 120 GLN A C 1
ATOM 990 O O . GLN A 1 120 ? 7.549 -2.262 3.627 1.00 96.25 120 GLN A O 1
ATOM 995 N N . PRO A 1 121 ? 8.561 -2.987 1.765 1.00 96.50 121 PRO A N 1
ATOM 996 C CA . PRO A 1 121 ? 8.502 -4.385 2.175 1.00 96.50 121 PRO A CA 1
ATOM 997 C C . PRO A 1 121 ? 9.455 -4.670 3.338 1.00 96.50 121 PRO A C 1
ATOM 999 O O . PRO A 1 121 ? 10.481 -4.003 3.493 1.00 96.50 121 PRO A O 1
ATOM 1002 N N . LEU A 1 122 ? 9.116 -5.680 4.144 1.00 95.75 122 LEU A N 1
ATOM 1003 C CA . LEU A 1 122 ? 9.938 -6.089 5.285 1.00 95.75 122 LEU A CA 1
ATOM 1004 C C . LEU A 1 122 ? 11.232 -6.775 4.816 1.00 95.75 122 LEU A C 1
ATOM 1006 O O . LEU A 1 122 ? 12.313 -6.476 5.320 1.00 95.75 122 LEU A O 1
ATOM 1010 N N . ASP A 1 123 ? 11.130 -7.644 3.806 1.00 94.31 123 ASP A N 1
ATOM 1011 C CA . ASP A 1 123 ? 12.274 -8.289 3.159 1.00 94.31 123 ASP A CA 1
ATOM 1012 C C . ASP A 1 123 ? 12.811 -7.439 1.994 1.00 94.31 123 ASP A C 1
ATOM 1014 O O . ASP A 1 123 ? 12.435 -7.584 0.825 1.00 94.31 123 ASP A O 1
ATOM 1018 N N . LEU A 1 124 ? 13.730 -6.534 2.328 1.00 95.69 124 LEU A N 1
ATOM 1019 C CA . LEU A 1 124 ? 14.414 -5.693 1.346 1.00 95.69 124 LEU A CA 1
ATOM 1020 C C . LEU A 1 124 ? 15.360 -6.483 0.429 1.00 95.69 124 LEU A C 1
ATOM 1022 O O . LEU A 1 124 ? 15.676 -6.005 -0.662 1.00 95.69 124 LEU A O 1
ATOM 1026 N N . GLU A 1 125 ? 15.823 -7.665 0.834 1.00 96.00 125 GLU A N 1
ATOM 1027 C CA . GLU A 1 125 ? 16.745 -8.465 0.025 1.00 96.00 125 GLU A CA 1
ATOM 1028 C C . GLU A 1 125 ? 16.012 -9.132 -1.137 1.00 96.00 125 GLU A C 1
ATOM 1030 O O . GLU A 1 125 ? 16.512 -9.129 -2.264 1.00 96.00 125 GLU A O 1
ATOM 1035 N N . THR A 1 126 ? 14.780 -9.598 -0.915 1.00 92.75 126 THR A N 1
ATOM 1036 C CA . THR A 1 126 ? 13.913 -10.076 -2.001 1.00 92.75 126 THR A CA 1
ATOM 1037 C C . THR A 1 126 ? 13.60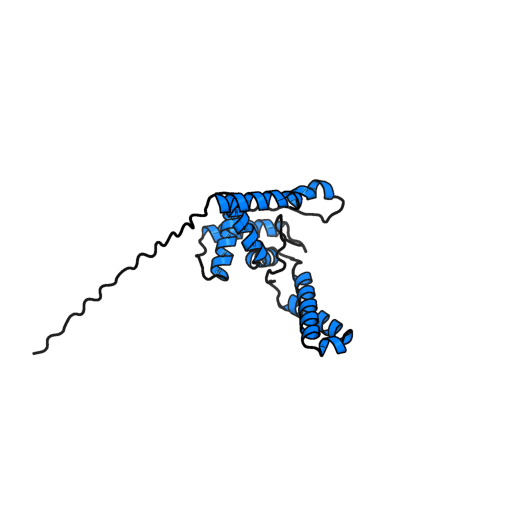4 -8.965 -3.010 1.00 92.75 126 THR A C 1
ATOM 1039 O O . THR A 1 126 ? 13.732 -9.188 -4.218 1.00 92.75 126 THR A O 1
ATOM 1042 N N . LEU A 1 127 ? 13.297 -7.745 -2.545 1.00 95.94 127 LEU A N 1
ATOM 1043 C CA . LEU A 1 127 ? 13.108 -6.581 -3.422 1.00 95.94 127 LEU A CA 1
ATOM 1044 C C . LEU A 1 127 ? 14.356 -6.322 -4.282 1.00 95.94 127 LEU A C 1
ATOM 1046 O O . LEU A 1 127 ? 14.260 -6.220 -5.508 1.00 95.94 127 LEU A O 1
ATOM 1050 N N . LYS A 1 128 ? 15.538 -6.251 -3.652 1.00 97.62 128 LYS A N 1
ATOM 1051 C CA . LYS A 1 128 ? 16.819 -6.038 -4.347 1.00 97.62 128 LYS A CA 1
ATOM 1052 C C . LYS A 1 128 ? 17.107 -7.143 -5.355 1.00 97.62 128 LYS A C 1
ATOM 1054 O O . LYS A 1 128 ? 17.540 -6.851 -6.468 1.00 97.62 128 LYS A O 1
ATOM 1059 N N . LYS A 1 129 ? 16.859 -8.403 -4.994 1.00 97.75 129 LYS A N 1
ATOM 1060 C CA . LYS A 1 129 ? 17.058 -9.555 -5.878 1.00 97.75 129 LYS A CA 1
ATOM 1061 C C . LYS A 1 129 ? 16.252 -9.397 -7.165 1.00 97.75 129 LYS A C 1
ATOM 1063 O O . LYS A 1 129 ? 16.838 -9.454 -8.245 1.00 97.75 129 LYS A O 1
ATOM 1068 N N . PHE A 1 130 ? 14.942 -9.166 -7.064 1.00 97.94 130 PHE A N 1
ATOM 1069 C CA . PHE A 1 130 ? 14.090 -8.999 -8.244 1.00 97.94 130 PHE A CA 1
ATOM 1070 C C . PHE A 1 130 ? 14.424 -7.728 -9.031 1.00 97.94 130 PHE A C 1
ATOM 1072 O O . PHE A 1 130 ? 14.422 -7.764 -10.262 1.00 97.94 130 PHE A O 1
ATOM 1079 N N . TYR A 1 131 ? 14.787 -6.640 -8.345 1.00 98.44 131 TYR A N 1
ATOM 1080 C CA . TYR A 1 131 ? 15.281 -5.419 -8.980 1.00 98.44 131 TYR A CA 1
ATOM 1081 C C . TYR A 1 131 ? 16.513 -5.689 -9.851 1.00 98.44 131 TYR A C 1
ATOM 1083 O O . TYR A 1 131 ? 16.494 -5.402 -11.045 1.00 98.44 131 TYR A O 1
ATOM 1091 N N . TYR A 1 132 ? 17.575 -6.279 -9.293 1.00 98.56 132 TYR A N 1
ATOM 1092 C CA . TYR A 1 132 ? 18.814 -6.517 -10.038 1.00 98.56 132 TYR A CA 1
ATOM 1093 C C . TYR A 1 132 ? 18.643 -7.555 -11.147 1.00 98.56 132 TYR A C 1
ATOM 1095 O O . TYR A 1 132 ? 19.241 -7.408 -12.212 1.00 98.56 132 TYR A O 1
ATOM 1103 N N . GLN A 1 133 ? 17.808 -8.577 -10.937 1.00 98.31 133 GLN A N 1
ATOM 1104 C CA . GLN A 1 133 ? 17.450 -9.531 -11.989 1.00 98.31 133 GLN A CA 1
ATOM 1105 C C . GLN A 1 133 ? 16.805 -8.822 -13.185 1.00 98.31 133 GLN A C 1
ATOM 1107 O O . GLN A 1 133 ? 17.269 -8.987 -14.314 1.00 98.31 133 GLN A O 1
ATOM 1112 N N . GLN A 1 134 ? 15.787 -7.992 -12.937 1.00 98.56 134 GLN A N 1
ATOM 1113 C CA . GLN A 1 134 ? 15.092 -7.270 -13.999 1.00 98.56 134 GLN A CA 1
ATOM 1114 C C . GLN A 1 134 ? 15.975 -6.195 -14.639 1.00 98.56 134 GLN A C 1
ATOM 1116 O O . GLN A 1 134 ? 15.962 -6.033 -15.857 1.00 98.56 134 GLN A O 1
ATOM 1121 N N . LEU A 1 135 ? 16.779 -5.489 -13.842 1.00 98.62 135 LEU A N 1
ATOM 1122 C CA . LEU A 1 135 ? 17.711 -4.479 -14.332 1.00 98.62 135 LEU A CA 1
ATOM 1123 C C . LEU A 1 135 ? 18.727 -5.089 -15.301 1.00 98.62 135 LEU A C 1
ATOM 1125 O O . LEU A 1 135 ? 18.939 -4.552 -16.384 1.00 98.62 135 LEU A O 1
ATOM 1129 N N . ASN A 1 136 ? 19.334 -6.221 -14.938 1.00 98.56 136 ASN A N 1
ATOM 1130 C CA . ASN A 1 136 ? 20.308 -6.894 -15.796 1.00 98.56 136 ASN A CA 1
ATOM 1131 C C . ASN A 1 136 ? 19.666 -7.382 -17.100 1.00 98.56 136 ASN A C 1
ATOM 1133 O O . ASN A 1 136 ? 20.234 -7.160 -18.166 1.00 98.56 136 ASN A O 1
ATOM 1137 N N . LEU A 1 137 ? 18.461 -7.960 -17.031 1.00 98.56 137 LEU A N 1
ATOM 1138 C CA . LEU A 1 137 ? 17.697 -8.366 -18.213 1.00 98.56 137 LEU A CA 1
ATOM 1139 C C . LEU A 1 137 ? 17.442 -7.180 -19.160 1.00 98.56 137 LEU A C 1
ATOM 1141 O O . LEU A 1 137 ? 17.702 -7.272 -20.358 1.00 98.56 137 LEU A O 1
ATOM 1145 N N . LEU A 1 138 ? 16.955 -6.056 -18.627 1.00 98.38 138 LEU A N 1
ATOM 1146 C CA . LEU A 1 138 ? 16.655 -4.862 -19.419 1.00 98.38 138 LEU A CA 1
ATOM 1147 C C . LEU A 1 138 ? 17.918 -4.250 -20.036 1.00 98.38 138 LEU A C 1
ATOM 1149 O O . LEU A 1 138 ? 17.886 -3.858 -21.197 1.00 98.38 138 LEU A O 1
ATOM 1153 N N . LYS A 1 139 ? 19.039 -4.228 -19.305 1.00 98.19 139 LYS A N 1
ATOM 1154 C CA . LYS A 1 139 ? 20.334 -3.759 -19.825 1.00 98.19 139 LYS A CA 1
ATOM 1155 C C . LYS A 1 139 ? 20.848 -4.620 -20.975 1.00 98.19 139 LYS A C 1
ATOM 1157 O O . LYS A 1 139 ? 21.426 -4.088 -21.915 1.00 98.19 139 LYS A O 1
ATOM 1162 N N . THR A 1 140 ? 20.637 -5.933 -20.912 1.00 98.25 140 THR A N 1
ATOM 1163 C CA . THR A 1 140 ? 21.004 -6.850 -21.999 1.00 98.25 140 THR A CA 1
ATOM 1164 C C . THR A 1 140 ? 20.106 -6.676 -23.224 1.00 98.25 140 THR A C 1
ATOM 1166 O O . THR A 1 140 ? 20.605 -6.718 -24.344 1.00 98.25 140 THR A O 1
ATOM 1169 N N . ASN A 1 141 ? 18.804 -6.459 -23.027 1.00 98.38 141 ASN A N 1
ATOM 1170 C CA . ASN A 1 141 ? 17.840 -6.353 -24.127 1.00 98.38 141 ASN A CA 1
ATOM 1171 C C . ASN A 1 141 ? 17.824 -4.969 -24.798 1.00 98.38 141 ASN A C 1
ATOM 1173 O O . ASN A 1 141 ? 17.498 -4.879 -25.979 1.00 98.38 141 ASN A O 1
ATOM 1177 N N . TYR A 1 142 ? 18.171 -3.913 -24.057 1.00 97.69 142 TYR A N 1
ATOM 1178 C CA . TYR A 1 142 ? 18.089 -2.512 -24.490 1.00 97.69 142 TYR A CA 1
ATOM 1179 C C . TYR A 1 142 ? 19.371 -1.726 -24.139 1.00 97.69 142 TYR A C 1
ATOM 1181 O O . TYR A 1 142 ? 19.324 -0.763 -23.365 1.00 97.69 142 TYR A O 1
ATOM 1189 N N . PRO A 1 143 ? 20.550 -2.149 -24.641 1.00 97.00 143 PRO A N 1
ATOM 1190 C CA . PRO A 1 143 ? 21.823 -1.534 -24.263 1.00 97.00 143 PRO A CA 1
ATOM 1191 C C . PRO A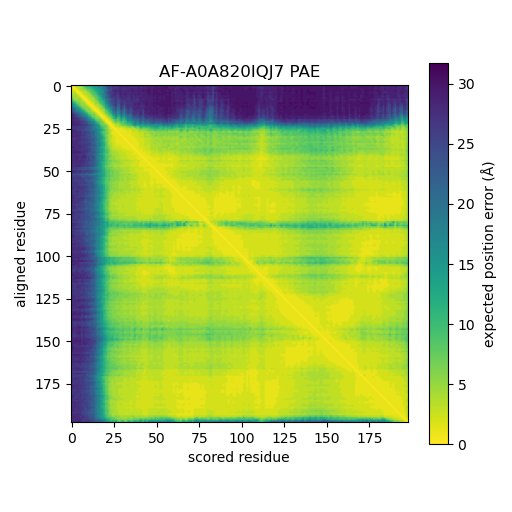 1 143 ? 21.922 -0.071 -24.718 1.00 97.00 143 PRO A C 1
ATOM 1193 O O . PRO A 1 143 ? 22.355 0.779 -23.945 1.00 97.00 143 PRO A O 1
ATOM 1196 N N . ASN A 1 144 ? 21.453 0.243 -25.932 1.00 97.56 144 ASN A N 1
ATOM 1197 C CA . ASN A 1 144 ? 21.530 1.595 -26.496 1.00 97.56 144 ASN A CA 1
ATOM 1198 C C . ASN A 1 144 ? 20.648 2.584 -25.723 1.00 97.56 144 ASN A C 1
ATOM 1200 O O . ASN A 1 144 ? 21.021 3.736 -25.513 1.00 97.56 144 ASN A O 1
ATOM 1204 N N . GLU A 1 145 ? 19.471 2.140 -25.281 1.00 96.31 145 GLU A N 1
ATOM 1205 C CA . GLU A 1 145 ? 18.564 2.944 -24.472 1.00 96.31 145 GLU A CA 1
ATOM 1206 C C . GLU A 1 145 ? 19.178 3.233 -23.099 1.00 96.31 145 GLU A C 1
ATOM 1208 O O . GLU A 1 145 ? 19.102 4.369 -22.620 1.00 96.31 145 GLU A O 1
ATOM 1213 N N . TYR A 1 146 ? 19.816 2.232 -22.483 1.00 95.94 146 TYR A N 1
ATOM 1214 C CA . TYR A 1 146 ? 20.435 2.358 -21.164 1.00 95.94 146 TYR A CA 1
ATOM 1215 C C . TYR A 1 146 ? 21.608 3.351 -21.127 1.00 95.94 146 TYR A C 1
ATOM 1217 O O . TYR A 1 146 ? 21.862 3.950 -20.082 1.00 95.94 146 TYR A O 1
ATOM 1225 N N . ASP A 1 147 ? 22.295 3.573 -22.248 1.00 96.44 147 ASP A N 1
ATOM 1226 C CA . ASP A 1 147 ? 23.392 4.546 -22.331 1.00 96.44 147 ASP A CA 1
ATOM 1227 C C . ASP A 1 147 ? 22.903 6.008 -22.359 1.00 96.44 147 ASP A C 1
ATOM 1229 O O . ASP A 1 147 ? 23.676 6.941 -22.126 1.00 96.44 147 ASP A O 1
ATOM 1233 N N . THR A 1 148 ? 21.606 6.237 -22.587 1.00 97.50 148 THR A N 1
ATOM 1234 C CA . THR A 1 148 ? 21.000 7.572 -22.496 1.00 97.50 148 THR A CA 1
ATOM 1235 C C . THR A 1 148 ? 20.550 7.889 -21.068 1.00 97.50 148 THR A C 1
ATOM 1237 O O . THR A 1 148 ? 20.100 7.011 -20.334 1.00 97.50 148 THR A O 1
ATOM 1240 N N . ILE A 1 149 ? 20.575 9.168 -20.673 1.00 96.62 149 ILE A N 1
ATOM 1241 C CA . ILE A 1 149 ? 20.104 9.602 -19.341 1.00 96.62 149 ILE A CA 1
ATOM 1242 C C . ILE A 1 149 ? 18.638 9.193 -19.108 1.00 96.62 149 ILE A C 1
ATOM 1244 O O . ILE A 1 149 ? 18.308 8.614 -18.073 1.00 96.62 149 ILE A O 1
ATOM 1248 N N . ASN A 1 150 ? 17.763 9.457 -20.086 1.00 97.25 150 ASN A N 1
ATOM 1249 C CA . ASN A 1 150 ? 16.331 9.168 -19.970 1.00 97.25 150 ASN A CA 1
ATOM 1250 C C . ASN A 1 150 ? 16.041 7.662 -20.007 1.00 97.25 150 ASN A C 1
ATOM 1252 O O . ASN A 1 150 ? 15.238 7.169 -19.217 1.00 97.25 150 ASN A O 1
ATOM 1256 N N . GLY A 1 151 ? 16.692 6.920 -20.907 1.00 97.81 151 GLY A N 1
ATOM 1257 C CA . GLY A 1 151 ? 16.498 5.476 -21.015 1.00 97.81 151 GLY A CA 1
ATOM 1258 C C . GLY A 1 151 ? 17.020 4.732 -19.788 1.00 97.81 151 GLY A C 1
ATOM 1259 O O . GLY A 1 151 ? 16.324 3.849 -19.289 1.00 97.81 151 GLY A O 1
ATOM 1260 N N . LYS A 1 152 ? 18.152 5.160 -19.212 1.00 97.81 152 LYS A N 1
ATOM 1261 C CA . LYS A 1 152 ? 18.638 4.650 -17.925 1.00 97.81 152 LYS A CA 1
ATOM 1262 C C . LYS A 1 152 ? 17.601 4.813 -16.814 1.00 97.81 152 LYS A C 1
ATOM 1264 O O . LYS A 1 152 ? 17.255 3.826 -16.171 1.00 97.81 152 LYS A O 1
ATOM 1269 N N . ALA A 1 153 ? 17.075 6.025 -16.621 1.00 98.00 153 ALA A N 1
ATOM 1270 C CA . ALA A 1 153 ? 16.075 6.296 -15.586 1.00 98.00 153 ALA A CA 1
ATOM 1271 C C . ALA A 1 153 ? 14.801 5.452 -15.775 1.00 98.00 153 ALA A C 1
ATOM 1273 O O . ALA A 1 153 ? 14.275 4.890 -14.814 1.00 98.00 153 ALA A O 1
ATOM 1274 N N . ASN A 1 154 ? 14.332 5.303 -17.018 1.00 98.19 154 ASN A N 1
ATOM 1275 C CA . ASN A 1 154 ? 13.165 4.479 -17.335 1.00 98.19 154 ASN A CA 1
ATOM 1276 C C . ASN A 1 154 ? 13.410 2.985 -17.068 1.00 98.19 154 ASN A C 1
ATOM 1278 O O . ASN A 1 154 ? 12.534 2.306 -16.530 1.00 98.19 154 ASN A O 1
ATOM 1282 N N . ILE A 1 155 ? 14.592 2.467 -17.416 1.00 98.38 155 ILE A N 1
ATOM 1283 C CA . ILE A 1 155 ? 14.977 1.074 -17.157 1.00 98.38 155 ILE A CA 1
ATOM 1284 C C . ILE A 1 155 ? 15.088 0.813 -15.650 1.00 98.38 155 ILE A C 1
ATOM 1286 O O . ILE A 1 155 ? 14.537 -0.176 -15.164 1.00 98.38 155 ILE A O 1
ATOM 1290 N N . GLU A 1 156 ? 15.742 1.706 -14.902 1.00 98.19 156 GLU A N 1
ATOM 1291 C CA . GLU A 1 156 ? 15.861 1.605 -13.443 1.00 98.19 156 GLU A CA 1
ATOM 1292 C C . GLU A 1 156 ? 14.482 1.657 -12.769 1.00 98.19 156 GLU A C 1
ATOM 1294 O O . GLU A 1 156 ? 14.175 0.807 -11.933 1.00 98.19 156 GLU A O 1
ATOM 1299 N N . MET A 1 157 ? 13.605 2.576 -13.188 1.00 97.69 157 MET A N 1
ATOM 1300 C CA . MET A 1 157 ? 12.232 2.653 -12.681 1.00 97.69 157 MET A CA 1
ATOM 1301 C C . MET A 1 157 ? 11.429 1.387 -13.009 1.00 97.69 157 MET A C 1
ATOM 1303 O O . MET A 1 157 ? 10.739 0.852 -12.145 1.00 97.69 157 MET A O 1
ATOM 1307 N N . THR A 1 158 ? 11.551 0.856 -14.229 1.00 98.06 158 THR A N 1
ATOM 1308 C CA . THR A 1 158 ? 10.865 -0.383 -14.635 1.00 98.06 158 THR A CA 1
ATOM 1309 C C . THR A 1 158 ? 11.319 -1.569 -13.784 1.00 98.06 158 THR A C 1
ATOM 1311 O O . THR A 1 158 ? 10.488 -2.332 -13.288 1.00 98.06 158 THR A O 1
ATOM 1314 N N . ALA A 1 159 ? 12.630 -1.708 -13.567 1.00 98.31 159 ALA A N 1
ATOM 1315 C CA . ALA A 1 159 ? 13.187 -2.738 -12.698 1.00 98.31 159 ALA A CA 1
ATOM 1316 C C . ALA A 1 159 ? 12.719 -2.578 -11.244 1.00 98.31 159 ALA A C 1
ATOM 1318 O O . ALA A 1 159 ? 12.399 -3.568 -10.585 1.00 98.31 159 ALA A O 1
ATOM 1319 N N . TYR A 1 160 ? 12.631 -1.341 -10.747 1.00 97.12 160 TYR A N 1
ATOM 1320 C CA . TYR A 1 160 ? 12.130 -1.052 -9.404 1.00 97.12 160 TYR A CA 1
ATOM 1321 C C . TYR A 1 160 ? 10.654 -1.421 -9.254 1.00 97.12 160 TYR A C 1
ATOM 1323 O O . TYR A 1 160 ? 10.300 -2.128 -8.313 1.00 97.12 160 TYR A O 1
ATOM 1331 N N . CYS A 1 161 ? 9.801 -1.027 -10.204 1.00 96.25 161 CYS A N 1
ATOM 1332 C CA . CYS A 1 161 ? 8.390 -1.410 -10.217 1.00 96.25 161 CYS A CA 1
ATOM 1333 C C . CYS A 1 161 ? 8.207 -2.931 -10.271 1.00 96.25 161 CYS A C 1
ATOM 1335 O O . CYS A 1 161 ? 7.323 -3.459 -9.599 1.00 96.25 161 CYS A O 1
ATOM 1337 N N . TYR A 1 162 ? 9.047 -3.638 -11.032 1.00 96.81 162 TYR A N 1
ATOM 1338 C CA . TYR A 1 162 ? 9.035 -5.098 -11.074 1.00 96.81 162 TYR A CA 1
ATOM 1339 C C . TYR A 1 162 ? 9.386 -5.705 -9.711 1.00 96.81 162 TYR A C 1
ATOM 1341 O O . TYR A 1 162 ? 8.647 -6.548 -9.209 1.00 96.81 162 TYR A O 1
ATOM 1349 N N . GLY A 1 163 ? 10.468 -5.239 -9.080 1.00 96.44 163 GLY A N 1
ATOM 1350 C CA . GLY A 1 163 ? 10.835 -5.664 -7.729 1.00 96.44 163 GLY A CA 1
ATOM 1351 C C . GLY A 1 163 ? 9.714 -5.407 -6.721 1.00 96.44 163 GLY A C 1
ATOM 1352 O O . GLY A 1 163 ? 9.340 -6.317 -5.983 1.00 96.44 163 GLY A O 1
ATOM 1353 N N . GLN A 1 164 ? 9.141 -4.200 -6.740 1.00 94.81 164 GLN A N 1
ATOM 1354 C CA . GLN A 1 164 ? 8.039 -3.816 -5.857 1.00 94.81 164 GLN A CA 1
ATOM 1355 C C . GLN A 1 164 ? 6.809 -4.703 -6.051 1.00 94.81 164 GLN A C 1
ATOM 1357 O O . GLN A 1 164 ? 6.184 -5.119 -5.083 1.00 94.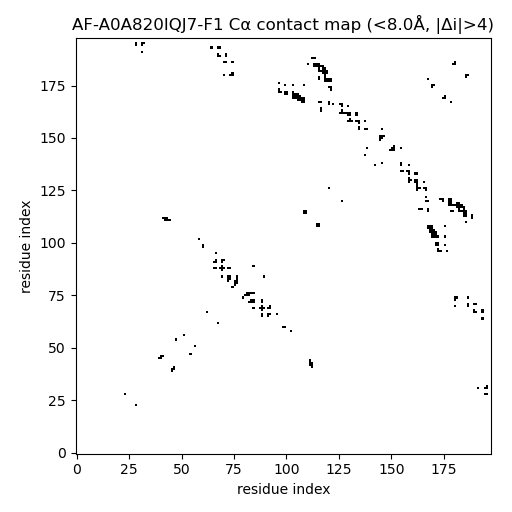81 164 GLN A O 1
ATOM 1362 N N . PHE A 1 165 ? 6.466 -5.045 -7.296 1.00 94.94 165 PHE A N 1
ATOM 1363 C CA . PHE A 1 165 ? 5.335 -5.926 -7.574 1.00 94.94 165 PHE A CA 1
ATOM 1364 C C . PHE A 1 165 ? 5.490 -7.296 -6.899 1.00 94.94 165 PHE A C 1
ATOM 1366 O O . PHE A 1 165 ? 4.536 -7.801 -6.310 1.00 94.94 165 PHE A O 1
ATOM 1373 N N . HIS A 1 166 ? 6.696 -7.868 -6.928 1.00 94.38 166 HIS A N 1
ATOM 1374 C CA . HIS A 1 166 ? 6.981 -9.142 -6.261 1.00 94.38 166 HIS A CA 1
ATOM 1375 C C . HIS A 1 166 ? 6.972 -9.041 -4.736 1.00 94.38 166 HIS A C 1
ATOM 1377 O O . HIS A 1 166 ? 6.632 -10.017 -4.071 1.00 94.38 166 HIS A O 1
ATOM 1383 N N . SER A 1 167 ? 7.282 -7.873 -4.171 1.00 94.12 167 SER A N 1
ATOM 1384 C CA . SER A 1 167 ? 7.248 -7.663 -2.723 1.00 94.12 167 SER A CA 1
ATOM 1385 C C . SER A 1 167 ? 5.862 -7.336 -2.157 1.00 94.12 167 SER A C 1
ATOM 1387 O O . SER A 1 167 ? 5.719 -7.215 -0.945 1.00 94.12 167 SER A O 1
ATOM 1389 N N . LEU A 1 168 ? 4.831 -7.213 -3.004 1.00 96.19 168 LEU A N 1
ATOM 1390 C CA . LEU A 1 168 ? 3.436 -7.044 -2.566 1.00 96.19 168 LEU A CA 1
ATOM 1391 C C . LEU A 1 168 ? 2.765 -8.357 -2.147 1.00 96.19 168 LEU A C 1
ATOM 1393 O O . LEU A 1 168 ? 1.680 -8.326 -1.562 1.00 96.19 168 LEU A O 1
ATOM 1397 N N . LYS A 1 169 ? 3.381 -9.503 -2.457 1.00 96.25 169 LYS A N 1
ATOM 1398 C CA . LYS A 1 169 ? 2.943 -10.796 -1.937 1.00 96.25 169 LYS A CA 1
ATOM 1399 C C . LYS A 1 169 ? 3.435 -10.935 -0.502 1.00 96.25 169 LYS A C 1
ATOM 1401 O O . LYS A 1 169 ? 4.639 -10.945 -0.269 1.00 96.25 169 LYS A O 1
ATOM 1406 N N . VAL A 1 170 ? 2.505 -11.107 0.428 1.00 96.81 170 VAL A N 1
ATOM 1407 C CA . VAL A 1 170 ? 2.798 -11.261 1.855 1.00 96.81 170 VAL A CA 1
ATOM 1408 C C . VAL A 1 170 ? 2.498 -12.679 2.320 1.00 96.81 170 VAL A C 1
ATOM 1410 O O . VAL A 1 170 ? 1.527 -13.307 1.899 1.00 96.81 170 VAL A O 1
ATOM 1413 N N . THR A 1 171 ? 3.359 -13.208 3.175 1.00 96.62 171 THR A N 1
ATOM 1414 C CA . THR A 1 171 ? 3.324 -14.596 3.654 1.00 96.62 171 THR A CA 1
ATOM 1415 C C . THR A 1 171 ? 2.992 -14.711 5.134 1.00 96.62 171 THR A C 1
ATOM 1417 O O . THR A 1 171 ? 2.692 -15.805 5.598 1.00 96.62 171 THR A O 1
ATOM 1420 N N . ASN A 1 172 ? 3.009 -13.593 5.858 1.00 97.31 172 ASN A N 1
ATOM 1421 C CA . ASN A 1 172 ? 2.662 -13.507 7.270 1.00 97.31 172 ASN A CA 1
ATOM 1422 C C . ASN A 1 172 ? 2.065 -12.130 7.613 1.00 97.31 172 ASN A C 1
ATOM 1424 O O . ASN A 1 172 ? 2.108 -11.181 6.822 1.00 97.31 172 ASN A O 1
ATOM 1428 N N . GLU A 1 173 ? 1.514 -12.029 8.816 1.00 97.81 173 GLU A N 1
ATOM 1429 C CA . GLU A 1 173 ? 0.873 -10.837 9.359 1.00 97.81 173 GLU A CA 1
ATOM 1430 C C . GLU A 1 173 ? 1.823 -9.641 9.496 1.00 97.81 173 GLU A C 1
ATOM 1432 O O . GLU A 1 173 ? 1.395 -8.499 9.325 1.00 97.81 173 GLU A O 1
ATOM 1437 N N . PHE A 1 174 ? 3.114 -9.879 9.750 1.00 97.94 174 PHE A N 1
ATOM 1438 C CA . PHE A 1 174 ? 4.103 -8.812 9.902 1.00 97.94 174 PHE A CA 1
ATOM 1439 C C . PHE A 1 174 ? 4.417 -8.145 8.567 1.00 97.94 174 PHE A C 1
ATOM 1441 O O . PHE A 1 174 ? 4.459 -6.920 8.492 1.00 97.94 174 PHE A O 1
ATOM 1448 N N . GLU A 1 175 ? 4.598 -8.930 7.505 1.00 97.62 175 GLU A N 1
ATOM 1449 C CA . GLU A 1 175 ? 4.783 -8.420 6.144 1.00 97.62 175 GLU A CA 1
ATOM 1450 C C . GLU A 1 175 ? 3.570 -7.603 5.687 1.00 97.62 175 GLU A C 1
ATOM 1452 O O . GLU A 1 175 ? 3.733 -6.488 5.184 1.00 97.62 175 GLU A O 1
ATOM 1457 N N . ALA A 1 176 ? 2.362 -8.127 5.923 1.00 97.81 176 ALA A N 1
ATOM 1458 C CA . ALA A 1 176 ? 1.107 -7.443 5.627 1.00 97.81 176 ALA A CA 1
ATOM 1459 C C . ALA A 1 176 ? 1.013 -6.101 6.362 1.00 97.81 176 ALA A C 1
ATOM 1461 O O . ALA A 1 176 ? 0.849 -5.047 5.743 1.00 97.81 176 ALA A O 1
ATOM 1462 N N . LEU A 1 177 ? 1.163 -6.125 7.685 1.00 98.06 177 LEU A N 1
ATOM 1463 C CA . LEU A 1 177 ? 1.026 -4.935 8.510 1.00 98.06 177 LEU A CA 1
ATOM 1464 C C . LEU A 1 177 ? 2.114 -3.899 8.203 1.00 98.06 177 LEU A C 1
ATOM 1466 O O . LEU A 1 177 ? 1.818 -2.709 8.123 1.00 98.06 177 LEU A O 1
ATOM 1470 N N . ASN A 1 178 ? 3.354 -4.329 7.968 1.00 98.12 178 ASN A N 1
ATOM 1471 C CA . ASN A 1 178 ? 4.450 -3.434 7.611 1.00 98.12 178 ASN A CA 1
ATOM 1472 C C . ASN A 1 178 ? 4.184 -2.697 6.285 1.00 98.12 178 ASN A C 1
ATOM 1474 O O . ASN A 1 178 ? 4.404 -1.488 6.210 1.00 98.12 178 ASN A O 1
ATOM 1478 N N . LEU A 1 179 ? 3.651 -3.374 5.262 1.00 97.75 179 LEU A N 1
ATOM 1479 C CA . LEU A 1 179 ? 3.251 -2.716 4.010 1.00 97.75 179 LEU A CA 1
ATOM 1480 C C . LEU A 1 179 ? 2.113 -1.705 4.220 1.00 97.75 179 LEU A C 1
ATOM 1482 O O . LEU A 1 179 ? 2.162 -0.611 3.660 1.00 97.75 179 LEU A O 1
ATOM 1486 N N . ILE A 1 180 ? 1.107 -2.044 5.036 1.00 98.00 180 ILE A N 1
ATOM 1487 C CA . ILE A 1 180 ? -0.011 -1.140 5.364 1.00 98.00 180 ILE A CA 1
ATOM 1488 C C . ILE A 1 180 ? 0.513 0.118 6.063 1.00 98.00 180 ILE A C 1
ATOM 1490 O O . ILE A 1 180 ? 0.209 1.232 5.641 1.00 98.00 180 ILE A O 1
ATOM 1494 N N . LEU A 1 181 ? 1.318 -0.057 7.113 1.00 98.25 181 LEU A N 1
ATOM 1495 C CA . LEU A 1 181 ? 1.782 1.025 7.983 1.00 98.25 181 LEU A CA 1
ATOM 1496 C C . LEU A 1 181 ? 2.854 1.924 7.350 1.00 98.25 181 LEU A C 1
ATOM 1498 O O . LEU A 1 181 ? 3.071 3.036 7.832 1.00 98.25 181 LEU A O 1
ATOM 1502 N N . SER A 1 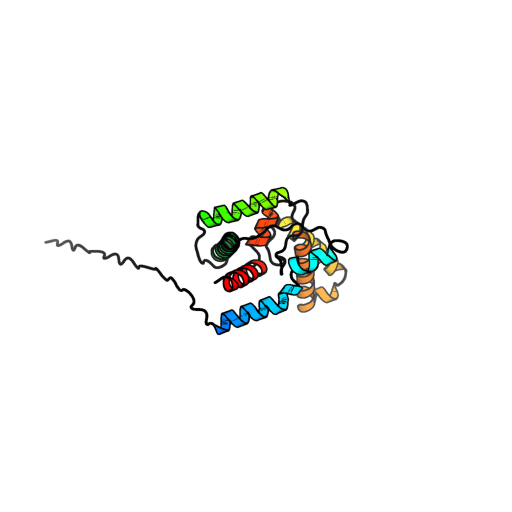182 ? 3.525 1.462 6.293 1.00 98.00 182 SER A N 1
ATOM 1503 C CA . SER A 1 182 ? 4.560 2.224 5.578 1.00 98.00 182 SER A CA 1
ATOM 1504 C C . SER A 1 182 ? 4.073 2.891 4.289 1.00 98.00 182 SER A C 1
ATOM 1506 O O . SER A 1 182 ? 4.824 3.655 3.689 1.00 98.00 182 SER A O 1
ATOM 1508 N N . SER A 1 183 ? 2.837 2.631 3.851 1.00 98.06 183 SER A N 1
ATOM 1509 C CA . SER A 1 183 ? 2.288 3.184 2.608 1.00 98.06 183 SER A CA 1
ATOM 1510 C C . SER A 1 183 ? 1.652 4.561 2.816 1.00 98.06 183 SER A C 1
ATOM 1512 O O . SER A 1 183 ? 0.670 4.709 3.550 1.00 98.06 183 SER A O 1
ATOM 1514 N N . GLU A 1 184 ? 2.145 5.565 2.087 1.00 97.75 184 GLU A N 1
ATOM 1515 C CA . GLU A 1 184 ? 1.541 6.899 2.033 1.00 97.75 184 GLU A CA 1
ATOM 1516 C C . GLU A 1 184 ? 0.141 6.839 1.412 1.00 97.75 184 GLU A C 1
ATOM 1518 O O . GLU A 1 184 ? -0.791 7.501 1.870 1.00 97.75 184 GLU A O 1
ATOM 1523 N N . ARG A 1 185 ? -0.046 6.004 0.383 1.00 96.69 185 ARG A N 1
ATOM 1524 C CA . ARG A 1 185 ? -1.351 5.819 -0.268 1.00 96.69 185 ARG A CA 1
ATOM 1525 C C . ARG A 1 185 ? -2.420 5.332 0.699 1.00 96.69 185 ARG A C 1
ATOM 1527 O O . ARG A 1 185 ? -3.551 5.799 0.588 1.00 96.69 185 ARG A O 1
ATOM 1534 N N . ILE A 1 186 ? -2.075 4.395 1.581 1.00 97.81 186 ILE A N 1
ATOM 1535 C CA . ILE A 1 186 ? -2.971 3.896 2.628 1.00 97.81 186 ILE A CA 1
ATOM 1536 C C . ILE A 1 186 ? -3.202 4.977 3.682 1.00 97.81 186 ILE A C 1
ATOM 1538 O O . ILE A 1 186 ? -4.349 5.240 4.032 1.00 97.81 186 ILE A O 1
ATOM 1542 N N . PHE A 1 187 ? -2.143 5.650 4.138 1.00 97.75 187 PHE A N 1
ATOM 1543 C CA . PHE A 1 187 ? -2.252 6.766 5.079 1.00 97.75 187 PHE A CA 1
ATOM 1544 C C . PHE A 1 187 ? -3.242 7.839 4.598 1.00 97.75 187 PHE A C 1
ATOM 1546 O O . PHE A 1 187 ? -4.134 8.230 5.349 1.00 97.75 187 PHE A O 1
ATOM 1553 N N . LEU A 1 188 ? -3.130 8.278 3.341 1.00 95.62 188 LEU A N 1
ATOM 1554 C CA . LEU A 1 188 ? -4.023 9.282 2.756 1.00 95.62 188 LEU A CA 1
ATOM 1555 C C . LEU A 1 188 ? -5.469 8.783 2.625 1.00 95.62 188 LEU A C 1
ATOM 1557 O O . LEU A 1 188 ? -6.394 9.564 2.826 1.00 95.62 188 LEU A O 1
ATOM 1561 N N . ASP A 1 189 ? -5.669 7.503 2.305 1.00 95.06 189 ASP A N 1
ATOM 1562 C CA . ASP A 1 189 ? -7.004 6.900 2.198 1.00 95.06 189 ASP A CA 1
ATOM 1563 C C . ASP A 1 189 ? -7.714 6.847 3.558 1.00 95.06 189 ASP A C 1
ATOM 1565 O O . ASP A 1 189 ? -8.880 7.224 3.677 1.00 95.06 189 ASP A O 1
ATOM 1569 N N . LEU A 1 190 ? -6.988 6.454 4.609 1.00 96.12 190 LEU A N 1
ATOM 1570 C CA . LEU A 1 190 ? -7.501 6.428 5.979 1.00 96.12 190 LEU A CA 1
ATOM 1571 C C . LEU A 1 190 ? -7.762 7.834 6.515 1.00 96.12 190 LEU A C 1
ATOM 1573 O O . LEU A 1 190 ? -8.763 8.050 7.193 1.00 96.12 190 LEU A O 1
ATOM 1577 N N . LEU A 1 191 ? -6.889 8.790 6.194 1.00 94.19 191 LEU A N 1
ATOM 1578 C CA . LEU A 1 191 ? -7.080 10.186 6.563 1.00 94.19 191 LEU A CA 1
ATOM 1579 C C . LEU A 1 191 ? -8.359 10.748 5.918 1.00 94.19 191 LEU A C 1
ATOM 1581 O O . LEU A 1 191 ? -9.192 11.325 6.613 1.00 94.19 191 LEU A O 1
ATOM 1585 N N . ASP A 1 192 ? -8.557 10.502 4.620 1.00 91.62 192 ASP A N 1
ATOM 1586 C CA . ASP A 1 192 ? -9.773 10.894 3.900 1.00 91.62 192 ASP A CA 1
ATOM 1587 C C . ASP A 1 192 ? -11.027 10.197 4.456 1.00 91.62 192 ASP A C 1
ATOM 1589 O O . ASP A 1 192 ? -12.083 10.822 4.551 1.00 91.62 192 ASP A O 1
ATOM 1593 N N . ALA A 1 193 ? -10.923 8.928 4.863 1.00 92.00 193 ALA A N 1
ATOM 1594 C CA . ALA A 1 193 ? -12.021 8.200 5.496 1.00 92.00 193 ALA A CA 1
ATOM 1595 C C . ALA A 1 193 ? -12.402 8.772 6.868 1.00 92.00 193 ALA A C 1
ATOM 1597 O O . ALA A 1 193 ? -13.588 8.954 7.137 1.00 92.00 193 ALA A O 1
ATOM 1598 N N . LEU A 1 194 ? -11.416 9.085 7.713 1.00 93.12 194 LEU A N 1
ATOM 1599 C CA . LEU A 1 194 ? -11.639 9.674 9.035 1.00 93.12 194 LEU A CA 1
ATOM 1600 C C . LEU A 1 194 ? -12.256 11.071 8.933 1.00 93.12 194 LEU A C 1
ATOM 1602 O O . LEU A 1 194 ? -13.159 11.382 9.702 1.00 93.12 194 LEU A O 1
ATOM 1606 N N . TYR A 1 195 ? -11.847 11.874 7.945 1.00 88.94 195 TYR A N 1
ATOM 1607 C CA . TYR A 1 195 ? -12.458 13.184 7.710 1.00 88.94 195 TYR A CA 1
ATOM 1608 C C . TYR A 1 195 ? -13.935 13.120 7.341 1.00 88.94 195 TYR A C 1
ATOM 1610 O O . TYR A 1 195 ? -14.606 14.122 7.512 1.00 88.94 195 TYR A O 1
ATOM 1618 N N . CYS A 1 196 ? -14.442 11.998 6.826 1.00 83.12 196 CYS A N 1
ATOM 1619 C CA . CYS A 1 196 ? -15.856 11.842 6.470 1.00 83.12 196 CYS A CA 1
ATOM 1620 C C . CYS A 1 196 ? -16.718 11.303 7.630 1.00 83.12 196 CYS A C 1
ATOM 1622 O O . CYS A 1 196 ? -17.905 11.064 7.429 1.00 83.12 196 CYS A O 1
ATOM 1624 N N . GLN A 1 197 ? -16.126 11.021 8.798 1.00 78.50 197 GLN A N 1
ATOM 1625 C CA . GLN A 1 197 ? -16.833 10.487 9.972 1.00 78.50 197 GLN A CA 1
ATOM 1626 C C . GLN A 1 197 ? -17.123 11.531 11.051 1.00 78.50 197 GLN A C 1
ATOM 1628 O O . GLN A 1 197 ? -17.962 11.274 11.915 1.00 78.50 197 GLN A O 1
ATOM 1633 N N . GLU A 1 198 ? -16.405 12.653 11.020 1.00 57.31 198 GLU A N 1
ATOM 1634 C CA . GLU A 1 198 ? -16.678 13.842 11.838 1.00 57.31 198 GLU A CA 1
ATOM 1635 C C . GLU A 1 198 ? -17.846 14.644 11.244 1.00 57.31 198 GLU A C 1
ATOM 1637 O O . GLU A 1 198 ? -18.587 15.250 12.050 1.00 57.31 198 GLU A O 1
#

Mean predicted aligned error: 7.94 Å

Foldseek 3Di:
DDDDDDDDDDPDPDPPPPPPPVPQDPVNLVVLVVVCVVCVCVFCVNCCVVCVVPDDDDDDDDQDLQQLVLLLQLLCVPPVVDHDRDPSSVVSLVVQLVVQQVPAAQDFDDGRNGGLLVFDFPPVVQLVVQLVVQLVVCCVVPVVLCVDPVSVVVSSVVSNSRSSVVRSGDGHSVRRSRSCSRGPVNSVVSVSVSSNVD

Organism: NCBI:txid433720

Radius of gyration: 23.76 Å; Cα contacts (8 Å, |Δi|>4): 192; chains: 1; bounding box: 55×59×78 Å